Protein AF-0000000065772477 (afdb_homodimer)

Solvent-accessible surface area (backbone atoms only — not comparable to full-atom values): 16690 Å² total; per-residue (Å²): 131,73,73,38,76,75,40,44,77,42,83,41,63,77,50,68,59,98,54,35,35,38,31,64,75,43,43,63,85,40,78,82,30,78,62,62,59,26,24,29,33,39,33,41,30,36,50,70,39,70,53,41,32,39,26,26,78,80,64,36,30,41,32,44,30,27,76,35,39,29,31,40,37,41,37,35,30,68,39,88,90,43,98,30,47,76,37,76,40,76,46,77,37,8,63,92,38,44,38,38,38,28,40,47,39,50,27,38,30,33,38,29,20,38,71,90,44,55,14,34,36,38,38,36,28,41,46,67,86,39,88,90,66,62,68,67,46,75,50,62,63,75,40,80,92,50,96,58,67,93,77,59,78,83,79,130,132,73,72,39,78,75,40,43,75,42,84,42,64,76,51,70,57,97,55,35,35,38,31,64,76,44,44,61,86,39,80,83,31,78,62,63,58,27,24,29,32,39,33,41,30,37,50,69,38,69,54,42,32,39,26,26,78,81,65,36,32,39,31,44,31,29,76,36,40,28,33,41,36,41,40,36,30,68,39,88,89,43,100,30,48,76,36,74,38,76,45,75,36,7,62,94,38,45,37,39,38,28,41,47,38,50,28,36,31,32,37,29,19,39,72,90,43,56,16,33,36,38,38,38,28,41,46,67,86,39,86,90,65,62,68,66,45,75,50,64,63,75,39,81,91,51,95,56,67,94,77,56,78,85,80,129

Radius of gyration: 20.43 Å; Cα contacts (8 Å, |Δi|>4): 793; chains: 2; bounding box: 38×64×54 Å

InterPro domains:
  IPR000888 dTDP-4-dehydrorhamnose 3,5-epimerase-like [PF00908] (3-152)
  IPR000888 dTDP-4-dehydrorhamnose 3,5-epimerase-like [PTHR21047] (3-152)
  IPR011051 RmlC-like cupin domain superfamily [SSF51182] (4-151)
  IPR014710 RmlC-like jelly roll fold [G3DSA:2.60.120.10] (1-156)

Sequence (312 aa):
MPNIHDVEVRDLQVNADQRGHLVEVFRSDWDEYEIDPEMSYYSMTYPGVVRAWHRHLEGQIDHFVCPKGRITVGIYDDREDSPTQGELDTFVIGEHNQQVIRIPGDCWHGFKAIGDEPSLLINYPTNLYDYEDPDEERIPYDDDRIPYDWNAEIHGMPNIHDVEVRDLQVNADQRGHLVEVFRSDWDEYEIDPEMSYYSMTYPGVVRAWHRHLEGQIDHFVCPKGRITVGIYDDREDSPTQGELDTFVIGEHNQQVIRIPGDCWHGFKAIGDEPSLLINYPTNLYDYEDPDEERIPYDDDRIPYDWNAEIHG

Organism: Haloferax volcanii (strain ATCC 29605 / DSM 3757 / JCM 8879 / NBRC 14742 / NCIMB 2012 / VKM B-1768 / DS2) (NCBI:txid309800)

Secondary structure (DSSP, 8-state):
---STT-EEEEPPEEEETTEEEEEEEETTSGGGSS--SEEEEEEE-TT-EEEEEE-SS---EEEEEEESEEEEEEE---TT-TTTT-EEEEEEETTB-EEEEE-TTSEEEEEEESSS-EEEEE--SS---SSS---EE--TT-TTS---TT-----/---STT-EEEEPPEEEETTEEEEEEEETTSGGGSS--SEEEEEEE-TT-EEEEEE-SS---EEEEEEESEEEEEEE---TT-TTTT-EEEEEEETTB-EEEEE-TTSEEEEEEESSS-EEEEE--SS---SSS---EE--TT-TTS---TT-----

Structure (mmCIF, N/CA/C/O backbone):
data_AF-0000000065772477-model_v1
#
loop_
_entity.id
_entity.type
_entity.pdbx_description
1 polymer 'Probable low-salt glycan biosynthesis epimerase Agl13'
#
loop_
_atom_site.group_PDB
_atom_site.id
_atom_site.type_symbol
_atom_site.label_atom_id
_atom_site.label_alt_id
_atom_site.label_comp_id
_atom_site.label_asym_id
_atom_site.label_entity_id
_atom_site.label_seq_id
_atom_site.pdbx_PDB_ins_code
_atom_site.Cartn_x
_atom_site.Cartn_y
_atom_site.Cartn_z
_atom_site.occupancy
_atom_site.B_iso_or_equiv
_atom_site.auth_seq_id
_atom_site.auth_comp_id
_atom_site.auth_asym_id
_atom_site.auth_atom_id
_atom_site.pdbx_PDB_model_num
ATOM 1 N N . MET A 1 1 ? -17.547 15.039 7.801 1 80.81 1 MET A N 1
ATOM 2 C CA . MET A 1 1 ? -17.094 15.602 6.531 1 80.81 1 MET A CA 1
ATOM 3 C C . MET A 1 1 ? -15.945 16.578 6.75 1 80.81 1 MET A C 1
ATOM 5 O O . MET A 1 1 ? -15.867 17.234 7.789 1 80.81 1 MET A O 1
ATOM 9 N N . PRO A 1 2 ? -14.828 16.484 5.891 1 94.25 2 PRO A N 1
ATOM 10 C CA . PRO A 1 2 ? -13.711 17.422 6.059 1 94.25 2 PRO A CA 1
ATOM 11 C C . PRO A 1 2 ? -14.148 18.891 5.934 1 94.25 2 PRO A C 1
ATOM 13 O O . PRO A 1 2 ? -15.07 19.203 5.184 1 94.25 2 PRO A O 1
ATOM 16 N N . ASN A 1 3 ? -13.562 19.766 6.672 1 96.44 3 ASN A N 1
ATOM 17 C CA . ASN A 1 3 ? -13.812 21.203 6.613 1 96.44 3 ASN A CA 1
ATOM 18 C C . ASN A 1 3 ? -12.914 21.891 5.594 1 96.44 3 ASN A C 1
ATOM 20 O O . ASN A 1 3 ? -13.281 22.922 5.031 1 96.44 3 ASN A O 1
ATOM 24 N N . ILE A 1 4 ? -11.812 21.375 5.449 1 98.31 4 ILE A N 1
ATOM 25 C CA . ILE A 1 4 ? -10.805 22.016 4.621 1 98.31 4 ILE A CA 1
ATOM 26 C C . ILE A 1 4 ? -11.094 21.734 3.146 1 98.31 4 ILE A C 1
ATOM 28 O O . ILE A 1 4 ? -11.281 20.594 2.752 1 98.31 4 ILE A O 1
ATOM 32 N N . HIS A 1 5 ? -11.078 22.812 2.391 1 97.38 5 HIS A N 1
ATOM 33 C CA . HIS A 1 5 ? -11.305 22.719 0.953 1 97.38 5 HIS A CA 1
ATOM 34 C C . HIS A 1 5 ? -10.32 21.75 0.304 1 97.38 5 HIS A C 1
ATOM 36 O O . HIS A 1 5 ? -9.125 21.797 0.591 1 97.38 5 HIS A O 1
ATOM 42 N N . ASP A 1 6 ? -10.812 20.75 -0.545 1 96.31 6 ASP A N 1
ATOM 43 C CA . ASP A 1 6 ? -10.039 19.828 -1.369 1 96.31 6 ASP A CA 1
ATOM 44 C C . ASP A 1 6 ? -9.555 18.641 -0.547 1 96.31 6 ASP A C 1
ATOM 46 O O . ASP A 1 6 ? -8.922 17.719 -1.082 1 96.31 6 ASP A O 1
ATOM 50 N N . VAL A 1 7 ? -9.797 18.641 0.784 1 98.31 7 VAL A N 1
ATOM 51 C CA . VAL A 1 7 ? -9.609 17.422 1.552 1 98.31 7 VAL A CA 1
ATOM 52 C C . VAL A 1 7 ? -10.789 16.484 1.322 1 98.31 7 VAL A C 1
ATOM 54 O O . VAL A 1 7 ? -11.945 16.906 1.375 1 98.31 7 VAL A O 1
ATOM 57 N N . GLU A 1 8 ? -10.531 15.305 0.997 1 97.94 8 GLU A N 1
ATOM 58 C CA . GLU A 1 8 ? -11.578 14.305 0.796 1 97.94 8 GLU A CA 1
ATOM 59 C C . GLU A 1 8 ? -11.281 13.031 1.58 1 97.94 8 GLU A C 1
ATOM 61 O O . GLU A 1 8 ? -10.117 12.688 1.793 1 97.94 8 GLU A O 1
ATOM 66 N N . VAL A 1 9 ? -12.336 12.383 2.023 1 98 9 VAL A N 1
ATOM 67 C CA . VAL A 1 9 ? -12.219 11.117 2.738 1 98 9 VAL A CA 1
ATOM 68 C C . VAL A 1 9 ? -13.164 10.086 2.119 1 98 9 VAL A C 1
ATOM 70 O O . VAL A 1 9 ? -14.312 10.406 1.791 1 98 9 VAL A O 1
ATOM 73 N N . ARG A 1 10 ? -12.656 8.938 1.94 1 97.75 10 ARG A N 1
ATOM 74 C CA . ARG A 1 10 ? -13.453 7.828 1.431 1 97.75 10 ARG A CA 1
ATOM 75 C C . ARG A 1 10 ? -13.383 6.625 2.365 1 97.75 10 ARG A C 1
ATOM 77 O O . ARG A 1 10 ? -12.289 6.199 2.756 1 97.75 10 ARG A O 1
ATOM 84 N N . ASP A 1 11 ? -14.578 6.121 2.713 1 98.06 11 ASP A N 1
ATOM 85 C CA . ASP A 1 11 ? -14.617 4.859 3.441 1 98.06 11 ASP A CA 1
ATOM 86 C C . ASP A 1 11 ? -14.211 3.693 2.539 1 98.06 11 ASP A C 1
ATOM 88 O O . ASP A 1 11 ? -14.688 3.58 1.41 1 98.06 11 ASP A O 1
ATOM 92 N N . LEU A 1 12 ? -13.344 2.936 3.064 1 98.38 12 LEU A N 1
ATOM 93 C CA . LEU A 1 12 ? -12.883 1.787 2.295 1 98.38 12 LEU A CA 1
ATOM 94 C C . LEU A 1 12 ? -13.602 0.515 2.729 1 98.38 12 LEU A C 1
ATOM 96 O O . LEU A 1 12 ? -13.781 0.276 3.926 1 98.38 12 LEU A O 1
ATOM 100 N N . GLN A 1 13 ? -13.984 -0.285 1.793 1 97.38 13 GLN A N 1
ATOM 101 C CA . GLN A 1 13 ? -14.664 -1.54 2.088 1 97.38 13 GLN A CA 1
ATOM 102 C C . GLN A 1 13 ? -13.672 -2.627 2.486 1 97.38 13 GLN A C 1
ATOM 104 O O . GLN A 1 13 ? -12.688 -2.861 1.785 1 97.38 13 GLN A O 1
ATOM 109 N N . VAL A 1 14 ? -13.898 -3.25 3.637 1 97.75 14 VAL A N 1
ATOM 110 C CA . VAL A 1 14 ? -13.109 -4.391 4.09 1 97.75 14 VAL A CA 1
ATOM 111 C C . VAL A 1 14 ? -13.805 -5.691 3.689 1 97.75 14 VAL A C 1
ATOM 113 O O . VAL A 1 14 ? -14.859 -6.031 4.23 1 97.75 14 VAL A O 1
ATOM 116 N N . ASN A 1 15 ? -13.25 -6.418 2.723 1 97.25 15 ASN A N 1
ATOM 117 C CA . ASN A 1 15 ? -13.773 -7.711 2.305 1 97.25 15 ASN A CA 1
ATOM 118 C C . ASN A 1 15 ? -13.109 -8.859 3.059 1 97.25 15 ASN A C 1
ATOM 120 O O . ASN A 1 15 ? -12 -9.266 2.719 1 97.25 15 ASN A O 1
ATOM 124 N N . ALA A 1 16 ? -13.82 -9.445 4.023 1 96.38 16 ALA A N 1
ATOM 125 C CA . ALA A 1 16 ? -13.211 -10.453 4.895 1 96.38 16 ALA A CA 1
ATOM 126 C C . ALA A 1 16 ? -13.797 -11.836 4.625 1 96.38 16 ALA A C 1
ATOM 128 O O . ALA A 1 16 ? -14.961 -11.961 4.246 1 96.38 16 ALA A O 1
ATOM 129 N N . ASP A 1 17 ? -12.93 -12.883 4.762 1 96.06 17 ASP A N 1
ATOM 130 C CA . ASP A 1 17 ? -13.344 -14.289 4.781 1 96.06 17 ASP A CA 1
ATOM 131 C C . ASP A 1 17 ? -12.414 -15.125 5.656 1 96.06 17 ASP A C 1
ATOM 133 O O . ASP A 1 17 ? -11.695 -14.586 6.5 1 96.06 17 ASP A O 1
ATOM 137 N N . GLN A 1 18 ? -12.5 -16.406 5.562 1 96.25 18 GLN A N 1
ATOM 138 C CA . GLN A 1 18 ? -11.758 -17.297 6.457 1 96.25 18 GLN A CA 1
ATOM 139 C C . GLN A 1 18 ? -10.258 -17.188 6.219 1 96.25 18 GLN A C 1
ATOM 141 O O . GLN A 1 18 ? -9.453 -17.656 7.027 1 96.25 18 GLN A O 1
ATOM 146 N N . ARG A 1 19 ? -9.82 -16.625 5.188 1 96.38 19 ARG A N 1
ATOM 147 C CA . ARG A 1 19 ? -8.406 -16.531 4.82 1 96.38 19 ARG A CA 1
ATOM 148 C C . ARG A 1 19 ? -7.789 -15.25 5.383 1 96.38 19 ARG A C 1
ATOM 150 O O . ARG A 1 19 ? -6.566 -15.133 5.453 1 96.38 19 ARG A O 1
ATOM 157 N N . GLY A 1 20 ? -8.594 -14.242 5.699 1 97.38 20 GLY A N 1
ATOM 158 C CA . GLY A 1 20 ? -8.188 -12.898 6.062 1 97.38 20 GLY A CA 1
ATOM 159 C C . GLY A 1 20 ? -9.109 -11.828 5.504 1 97.38 20 GLY A C 1
ATOM 160 O O . GLY A 1 20 ? -10.328 -11.938 5.605 1 97.38 20 GLY A O 1
ATOM 161 N N . HIS A 1 21 ? -8.516 -10.711 5.023 1 98.31 21 HIS A N 1
ATOM 162 C CA . HIS A 1 21 ? -9.344 -9.68 4.406 1 98.31 21 HIS A CA 1
ATOM 163 C C . HIS A 1 21 ? -8.578 -8.945 3.314 1 98.31 21 HIS A C 1
ATOM 165 O O . HIS A 1 21 ? -7.348 -9.016 3.256 1 98.31 21 HIS A O 1
ATOM 171 N N . LEU A 1 22 ? -9.281 -8.367 2.445 1 98.12 22 LEU A N 1
ATOM 172 C CA . LEU A 1 22 ? -8.758 -7.57 1.34 1 98.12 22 LEU A CA 1
ATOM 173 C C . LEU A 1 22 ? -9.43 -6.203 1.291 1 98.12 22 LEU A C 1
ATOM 175 O O . LEU A 1 22 ? -10.648 -6.098 1.452 1 98.12 22 LEU A O 1
ATOM 179 N N . VAL A 1 23 ? -8.688 -5.148 1.088 1 98.56 23 VAL A N 1
ATOM 180 C CA . VAL A 1 23 ? -9.188 -3.781 1.021 1 98.56 23 VAL A CA 1
ATOM 181 C C . VAL A 1 23 ? -8.602 -3.072 -0.196 1 98.56 23 VAL A C 1
ATOM 183 O O . VAL A 1 23 ? -7.379 -2.979 -0.335 1 98.56 23 VAL A O 1
ATOM 186 N N . GLU A 1 24 ? -9.461 -2.605 -1.076 1 98.44 24 GLU A N 1
ATOM 187 C CA . GLU A 1 24 ? -8.992 -1.73 -2.148 1 98.44 24 GLU A CA 1
ATOM 188 C C . GLU A 1 24 ? -8.672 -0.334 -1.623 1 98.44 24 GLU A C 1
ATOM 190 O O . GLU A 1 24 ? -9.445 0.236 -0.85 1 98.44 24 GLU A O 1
ATOM 195 N N . VAL A 1 25 ? -7.508 0.199 -2.109 1 98.25 25 VAL A N 1
ATOM 196 C CA . VAL A 1 25 ? -7.09 1.445 -1.476 1 98.25 25 VAL A CA 1
ATOM 197 C C . VAL A 1 25 ? -6.848 2.512 -2.543 1 98.25 25 VAL A C 1
ATOM 199 O O . VAL A 1 25 ? -6.812 3.707 -2.238 1 98.25 25 VAL A O 1
ATOM 202 N N . PHE A 1 26 ? -6.648 2.121 -3.684 1 97.94 26 PHE A N 1
ATOM 203 C CA . PHE A 1 26 ? -6.508 3 -4.84 1 97.94 26 PHE A CA 1
ATOM 204 C C . PHE A 1 26 ? -7.211 2.412 -6.055 1 97.94 26 PHE A C 1
ATOM 206 O O . PHE A 1 26 ? -7.035 1.234 -6.375 1 97.94 26 PHE A O 1
ATOM 213 N N . ARG A 1 27 ? -8.008 3.199 -6.691 1 97.69 27 ARG A N 1
ATOM 214 C CA . ARG A 1 27 ? -8.531 2.961 -8.031 1 97.69 27 ARG A CA 1
ATOM 215 C C . ARG A 1 27 ? -8.453 4.223 -8.883 1 97.69 27 ARG A C 1
ATOM 217 O O . ARG A 1 27 ? -8.773 5.316 -8.414 1 97.69 27 ARG A O 1
ATOM 224 N N . SER A 1 28 ? -8.055 4.066 -10.125 1 96.75 28 SER A N 1
ATOM 225 C CA . SER A 1 28 ? -7.906 5.219 -11.008 1 96.75 28 SER A CA 1
ATOM 226 C C . SER A 1 28 ? -9.258 5.859 -11.32 1 96.75 28 SER A C 1
ATOM 228 O O . SER A 1 28 ? -9.312 6.992 -11.797 1 96.75 28 SER A O 1
ATOM 230 N N . ASP A 1 29 ? -10.32 5.148 -11.062 1 96.38 29 ASP A N 1
ATOM 231 C CA . ASP A 1 29 ? -11.641 5.691 -11.367 1 96.38 29 ASP A CA 1
ATOM 232 C C . ASP A 1 29 ? -12.281 6.309 -10.125 1 96.38 29 ASP A C 1
ATOM 234 O O . ASP A 1 29 ? -13.445 6.703 -10.156 1 96.38 29 ASP A O 1
ATOM 238 N N . TRP A 1 30 ? -11.609 6.336 -8.969 1 96.81 30 TRP A N 1
ATOM 239 C CA . TRP A 1 30 ? -12.109 7.008 -7.773 1 96.81 30 TRP A CA 1
ATOM 240 C C . TRP A 1 30 ? -11.883 8.516 -7.863 1 96.81 30 TRP A C 1
ATOM 242 O O . TRP A 1 30 ? -10.812 8.969 -8.266 1 96.81 30 TRP A O 1
ATOM 252 N N . ASP A 1 31 ? -12.781 9.336 -7.426 1 94.94 31 ASP A N 1
ATOM 253 C CA . ASP A 1 31 ? -12.711 10.789 -7.469 1 94.94 31 ASP A CA 1
ATOM 254 C C . ASP A 1 31 ? -11.57 11.312 -6.598 1 94.94 31 ASP A C 1
ATOM 256 O O . ASP A 1 31 ? -10.961 12.344 -6.906 1 94.94 31 ASP A O 1
ATOM 260 N N . GLU A 1 32 ? -11.25 10.594 -5.562 1 92.38 32 GLU A N 1
ATOM 261 C CA . GLU A 1 32 ? -10.203 11 -4.637 1 92.38 32 GLU A CA 1
ATOM 262 C C . GLU A 1 32 ? -8.836 10.992 -5.316 1 92.38 32 GLU A C 1
ATOM 264 O O . GLU A 1 32 ? -7.883 11.586 -4.816 1 92.38 32 GLU A O 1
ATOM 269 N N . TYR A 1 33 ? -8.75 10.25 -6.453 1 93.5 33 TYR A N 1
ATOM 270 C CA . TYR A 1 33 ? -7.508 10.148 -7.211 1 93.5 33 TYR A CA 1
ATOM 271 C C . TYR A 1 33 ? -7.641 10.82 -8.57 1 93.5 33 TYR A C 1
ATOM 273 O O . TYR A 1 33 ? -7.281 10.242 -9.602 1 93.5 33 TYR A O 1
ATOM 281 N N . GLU A 1 34 ? -8.172 11.945 -8.664 1 88.81 34 GLU A N 1
ATOM 282 C CA . GLU A 1 34 ? -8.305 12.695 -9.906 1 88.81 34 GLU A CA 1
ATOM 283 C C . GLU A 1 34 ? -6.992 12.719 -10.68 1 88.81 34 GLU A C 1
ATOM 285 O O . GLU A 1 34 ? -6.992 12.633 -11.914 1 88.81 34 GLU A O 1
ATOM 290 N N . ILE A 1 35 ? -5.895 12.875 -9.945 1 91.12 35 ILE A N 1
ATOM 291 C CA . ILE A 1 35 ? -4.543 12.703 -10.461 1 91.12 35 ILE A CA 1
ATOM 292 C C . ILE A 1 35 ? -3.959 11.383 -9.961 1 91.12 35 ILE A C 1
ATOM 294 O O . ILE A 1 35 ? -3.955 11.117 -8.758 1 91.12 35 ILE A O 1
ATOM 298 N N . ASP A 1 36 ? -3.512 10.625 -10.898 1 94.62 36 ASP A N 1
ATOM 299 C CA . ASP A 1 36 ? -2.959 9.328 -10.531 1 94.62 36 ASP A CA 1
ATOM 300 C C . ASP A 1 36 ? -1.678 9.484 -9.719 1 94.62 36 ASP A C 1
ATOM 302 O O . ASP A 1 36 ? -0.875 10.383 -9.984 1 94.62 36 ASP A O 1
ATOM 306 N N . PRO A 1 37 ? -1.469 8.562 -8.766 1 97.31 37 PRO A N 1
ATOM 307 C CA . PRO A 1 37 ? -0.203 8.602 -8.031 1 97.31 37 PRO A CA 1
ATOM 308 C C . PRO A 1 37 ? 1.007 8.336 -8.93 1 97.31 37 PRO A C 1
ATOM 310 O O . PRO A 1 37 ? 0.917 7.562 -9.883 1 97.31 37 PRO A O 1
ATOM 313 N N . GLU A 1 38 ? 2.072 9.008 -8.578 1 97.25 38 GLU A N 1
ATOM 314 C CA . GLU A 1 38 ? 3.33 8.781 -9.281 1 97.25 38 GLU A CA 1
ATOM 315 C C . GLU A 1 38 ? 4.266 7.887 -8.469 1 97.25 38 GLU A C 1
ATOM 317 O O . GLU A 1 38 ? 5.281 7.414 -8.984 1 97.25 38 GLU A O 1
ATOM 322 N N . MET A 1 39 ? 3.955 7.727 -7.27 1 97.81 39 MET A N 1
ATOM 323 C CA . MET A 1 39 ? 4.742 6.84 -6.422 1 97.81 39 MET A CA 1
ATOM 324 C C . MET A 1 39 ? 3.928 6.371 -5.219 1 97.81 39 MET A C 1
ATOM 326 O O . MET A 1 39 ? 2.803 6.832 -5.012 1 97.81 39 MET A O 1
ATOM 330 N N . SER A 1 40 ? 4.344 5.414 -4.52 1 98.56 40 SER A N 1
ATOM 331 C CA . SER A 1 40 ? 3.77 4.922 -3.273 1 98.56 40 SER A CA 1
ATOM 332 C C . SER A 1 40 ? 4.855 4.441 -2.316 1 98.56 40 SER A C 1
ATOM 334 O O . SER A 1 40 ? 5.883 3.914 -2.75 1 98.56 40 SER A O 1
ATOM 336 N N . TYR A 1 41 ? 4.668 4.691 -1.06 1 98.69 41 TYR A N 1
ATOM 337 C CA . TYR A 1 41 ? 5.504 4.125 -0.008 1 98.69 41 TYR A CA 1
ATOM 338 C C . TYR A 1 41 ? 4.664 3.705 1.191 1 98.69 41 TYR A C 1
ATOM 340 O O . TYR A 1 41 ? 3.508 4.113 1.321 1 98.69 41 TYR A O 1
ATOM 348 N N . TYR A 1 42 ? 5.176 2.842 1.971 1 98.75 42 TYR A N 1
ATOM 349 C CA . TYR A 1 42 ? 4.598 2.6 3.287 1 98.75 42 TYR A CA 1
ATOM 350 C C . TYR A 1 42 ? 5.586 2.955 4.391 1 98.75 42 TYR A C 1
ATOM 352 O O . TYR A 1 42 ? 6.801 2.908 4.184 1 98.75 42 TYR A O 1
ATOM 360 N N . SER A 1 43 ? 5.055 3.332 5.484 1 98.44 43 SER A N 1
ATOM 361 C CA . SER A 1 43 ? 5.863 3.568 6.676 1 98.44 43 SER A CA 1
ATOM 362 C C . SER A 1 43 ? 5.309 2.814 7.879 1 98.44 43 SER A C 1
ATOM 364 O O . SER A 1 43 ? 4.098 2.643 8.008 1 98.44 43 SER A O 1
ATOM 366 N N . MET A 1 44 ? 6.156 2.277 8.617 1 98.19 44 MET A N 1
ATOM 367 C CA . MET A 1 44 ? 5.84 1.746 9.945 1 98.19 44 MET A CA 1
ATOM 368 C C . MET A 1 44 ? 6.316 2.693 11.039 1 98.19 44 MET A C 1
ATOM 370 O O . MET A 1 44 ? 7.496 3.051 11.086 1 98.19 44 MET A O 1
ATOM 374 N N . THR A 1 45 ? 5.441 3.174 11.852 1 98.62 45 THR A N 1
ATOM 375 C CA . THR A 1 45 ? 5.742 4.16 12.883 1 98.62 45 THR A CA 1
ATOM 376 C C . THR A 1 45 ? 5.449 3.602 14.273 1 98.62 45 THR A C 1
ATOM 378 O O . THR A 1 45 ? 4.387 3.023 14.508 1 98.62 45 THR A O 1
ATOM 381 N N . TYR A 1 46 ? 6.383 3.744 15.203 1 98.38 46 TYR A N 1
ATOM 382 C CA . TYR A 1 46 ? 6.23 3.223 16.547 1 98.38 46 TYR A CA 1
ATOM 383 C C . TYR A 1 46 ? 5.141 3.973 17.312 1 98.38 46 TYR A C 1
ATOM 385 O O . TYR A 1 46 ? 4.848 5.129 17 1 98.38 46 TYR A O 1
ATOM 393 N N . PRO A 1 47 ? 4.586 3.27 18.344 1 97.75 47 PRO A N 1
ATOM 394 C CA . PRO A 1 47 ? 3.51 3.898 19.125 1 97.75 47 PRO A CA 1
ATOM 395 C C . PRO A 1 47 ? 3.936 5.219 19.766 1 97.75 47 PRO A C 1
ATOM 397 O O . PRO A 1 47 ? 5.031 5.316 20.312 1 97.75 47 PRO A O 1
ATOM 400 N N . GLY A 1 48 ? 3.051 6.215 19.609 1 96.94 48 GLY A N 1
ATOM 401 C CA . GLY A 1 48 ? 3.27 7.492 20.281 1 96.94 48 GLY A CA 1
ATOM 402 C C . GLY A 1 48 ? 4.082 8.461 19.438 1 96.94 48 GLY A C 1
ATOM 403 O O . GLY A 1 48 ? 4.141 9.656 19.75 1 96.94 48 GLY A O 1
ATOM 404 N N . VAL A 1 49 ? 4.672 8.031 18.391 1 97.44 49 VAL A N 1
ATOM 405 C CA . VAL A 1 49 ? 5.523 8.867 17.547 1 97.44 49 VAL A CA 1
ATOM 406 C C . VAL A 1 49 ? 4.66 9.789 16.688 1 97.44 49 VAL A C 1
ATOM 408 O O . VAL A 1 49 ? 3.646 9.359 16.141 1 97.44 49 VAL A O 1
ATOM 411 N N . VAL A 1 50 ? 5.074 11.07 16.578 1 97.5 50 VAL A N 1
ATOM 412 C CA . VAL A 1 50 ? 4.434 12.07 15.742 1 97.5 50 VAL A CA 1
ATOM 413 C C . VAL A 1 50 ? 5.309 12.352 14.523 1 97.5 50 VAL A C 1
ATOM 415 O O . VAL A 1 50 ? 6.504 12.617 14.656 1 97.5 50 VAL A O 1
ATOM 418 N N . ARG A 1 51 ? 4.773 12.211 13.398 1 97.31 51 ARG A N 1
ATOM 419 C CA . ARG A 1 51 ? 5.398 12.648 12.156 1 97.31 51 ARG A CA 1
ATOM 420 C C . ARG A 1 51 ? 4.691 13.883 11.586 1 97.31 51 ARG A C 1
ATOM 422 O O . ARG A 1 51 ? 3.758 13.758 10.797 1 97.31 51 ARG A O 1
ATOM 429 N N . ALA A 1 52 ? 5.07 14.984 11.93 1 96.56 52 ALA A N 1
ATOM 430 C CA . ALA A 1 52 ? 4.461 16.266 11.602 1 96.56 52 ALA A CA 1
ATOM 431 C C . ALA A 1 52 ? 5.453 17.406 11.797 1 96.56 52 ALA A C 1
ATOM 433 O O . ALA A 1 52 ? 6.449 17.266 12.516 1 96.56 52 ALA A O 1
ATOM 434 N N . TRP A 1 53 ? 5.312 18.578 11.203 1 97.25 53 TRP A N 1
ATOM 435 C CA . TRP A 1 53 ? 4.402 18.953 10.133 1 97.25 53 TRP A CA 1
ATOM 436 C C . TRP A 1 53 ? 5.129 19 8.789 1 97.25 53 TRP A C 1
ATOM 438 O O . TRP A 1 53 ? 6.285 19.422 8.719 1 97.25 53 TRP A O 1
ATOM 448 N N . HIS A 1 54 ? 4.438 18.516 7.789 1 96.19 54 HIS A N 1
ATOM 449 C CA . HIS A 1 54 ? 4.98 18.516 6.438 1 96.19 54 HIS A CA 1
ATOM 450 C C . HIS A 1 54 ? 4.055 19.25 5.469 1 96.19 54 HIS A C 1
ATOM 452 O O . HIS A 1 54 ? 2.83 19.156 5.59 1 96.19 54 HIS A O 1
ATOM 458 N N . ARG A 1 55 ? 4.605 20.016 4.547 1 96.19 55 ARG A N 1
ATOM 459 C CA . ARG A 1 55 ? 3.83 20.641 3.486 1 96.19 55 ARG A CA 1
ATOM 460 C C . ARG A 1 55 ? 4.551 20.547 2.145 1 96.19 55 ARG A C 1
ATOM 462 O O . ARG A 1 55 ? 5.77 20.719 2.074 1 96.19 55 ARG A O 1
ATOM 469 N N . HIS A 1 56 ? 3.803 20.219 1.156 1 96.25 56 HIS A N 1
ATOM 470 C CA . HIS A 1 56 ? 4.324 20.188 -0.205 1 96.25 56 HIS A CA 1
ATOM 471 C C . HIS A 1 56 ? 3.924 21.438 -0.983 1 96.25 56 HIS A C 1
ATOM 473 O O . HIS A 1 56 ? 2.738 21.766 -1.058 1 96.25 56 HIS A O 1
ATOM 479 N N . LEU A 1 57 ? 4.867 22.094 -1.688 1 94.38 57 LEU A N 1
ATOM 480 C CA . LEU A 1 57 ? 4.625 23.391 -2.299 1 94.38 57 LEU A CA 1
ATOM 481 C C . LEU A 1 57 ? 4.5 23.266 -3.814 1 94.38 57 LEU A C 1
ATOM 483 O O . LEU A 1 57 ? 4.168 24.234 -4.496 1 94.38 57 LEU A O 1
ATOM 487 N N . GLU A 1 58 ? 4.777 22.141 -4.305 1 94.62 58 GLU A N 1
ATOM 488 C CA . GLU A 1 58 ? 4.777 21.969 -5.754 1 94.62 58 GLU A CA 1
ATOM 489 C C . GLU A 1 58 ? 3.555 21.188 -6.215 1 94.62 58 GLU A C 1
ATOM 491 O O . GLU A 1 58 ? 3.639 20.391 -7.152 1 94.62 58 GLU A O 1
ATOM 496 N N . GLY A 1 59 ? 2.469 21.266 -5.461 1 93.12 59 GLY A N 1
ATOM 497 C CA . GLY A 1 59 ? 1.189 20.734 -5.902 1 93.12 59 GLY A CA 1
ATOM 498 C C . GLY A 1 59 ? 1.006 19.266 -5.566 1 93.12 59 GLY A C 1
ATOM 499 O O . GLY A 1 59 ? -0.005 18.656 -5.93 1 93.12 59 GLY A O 1
ATOM 500 N N . GLN A 1 60 ? 1.937 18.609 -4.867 1 96.69 60 GLN A N 1
ATOM 501 C CA . GLN A 1 60 ? 1.8 17.188 -4.535 1 96.69 60 GLN A CA 1
ATOM 502 C C . GLN A 1 60 ? 0.576 16.953 -3.66 1 96.69 60 GLN A C 1
ATOM 504 O O . GLN A 1 60 ? 0.383 17.625 -2.65 1 96.69 60 GLN A O 1
ATOM 509 N N . ILE A 1 61 ? -0.256 16.078 -4.109 1 97.62 61 ILE A N 1
ATOM 510 C CA . ILE A 1 61 ? -1.374 15.57 -3.32 1 97.62 61 ILE A CA 1
ATOM 511 C C . ILE A 1 61 ? -1.002 14.227 -2.701 1 97.62 61 ILE A C 1
ATOM 513 O O . ILE A 1 61 ? -0.404 13.375 -3.363 1 97.62 61 ILE A O 1
ATOM 517 N N . ASP A 1 62 ? -1.277 14.07 -1.436 1 98.06 62 ASP A N 1
ATOM 518 C CA . ASP A 1 62 ? -1.036 12.812 -0.742 1 98.06 62 ASP A CA 1
ATOM 519 C C . ASP A 1 62 ? -2.348 12.078 -0.461 1 98.06 62 ASP A C 1
ATOM 521 O O . ASP A 1 62 ? -3.404 12.703 -0.359 1 98.06 62 ASP A O 1
ATOM 525 N N . HIS A 1 63 ? -2.312 10.805 -0.401 1 98.75 63 HIS A N 1
ATOM 526 C CA . HIS A 1 63 ? -3.418 9.938 -0.008 1 98.75 63 HIS A CA 1
ATOM 527 C C . HIS A 1 63 ? -2.99 8.953 1.076 1 98.75 63 HIS A C 1
ATOM 529 O O . HIS A 1 63 ? -2.209 8.031 0.814 1 98.75 63 HIS A O 1
ATOM 535 N N . PHE A 1 64 ? -3.475 9.109 2.281 1 98.81 64 PHE A N 1
ATOM 536 C CA . PHE A 1 64 ? -3.072 8.297 3.426 1 98.81 64 PHE A CA 1
ATOM 537 C C . PHE A 1 64 ? -4.051 7.145 3.643 1 98.81 64 PHE A C 1
ATOM 539 O O . PHE A 1 64 ? -5.266 7.344 3.617 1 98.81 64 PHE A O 1
ATOM 546 N N . VAL A 1 65 ? -3.576 5.996 3.783 1 98.75 65 VAL A N 1
ATOM 547 C CA . VAL A 1 65 ? -4.297 4.805 4.219 1 98.75 65 VAL A CA 1
ATOM 548 C C . VAL A 1 65 ? -3.545 4.137 5.367 1 98.75 65 VAL A C 1
ATOM 550 O O . VAL A 1 65 ? -2.314 4.062 5.348 1 98.75 65 VAL A O 1
ATOM 553 N N . CYS A 1 66 ? -4.227 3.619 6.324 1 98.75 66 CYS A N 1
ATOM 554 C CA . CYS A 1 66 ? -3.59 2.947 7.453 1 98.75 66 CYS A CA 1
ATOM 555 C C . CYS A 1 66 ? -4.121 1.527 7.613 1 98.75 66 CYS A C 1
ATOM 557 O O . CYS A 1 66 ? -5.07 1.296 8.367 1 98.75 66 CYS A O 1
ATOM 559 N N . PRO A 1 67 ? -3.469 0.557 6.992 1 98.38 67 PRO A N 1
ATOM 560 C CA . PRO A 1 67 ? -3.951 -0.826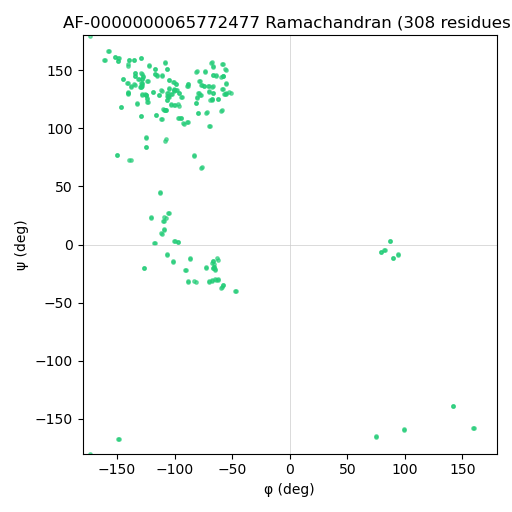 7.008 1 98.38 67 PRO A CA 1
ATOM 561 C C . PRO A 1 67 ? -3.822 -1.48 8.383 1 98.38 67 PRO A C 1
ATOM 563 O O . PRO A 1 67 ? -4.566 -2.412 8.695 1 98.38 67 PRO A O 1
ATOM 566 N N . LYS A 1 68 ? -2.834 -1.122 9.156 1 97.69 68 LYS A N 1
ATOM 567 C CA . LYS A 1 68 ? -2.549 -1.714 10.461 1 97.69 68 LYS A CA 1
ATOM 568 C C . LYS A 1 68 ? -2.26 -0.636 11.508 1 97.69 68 LYS A C 1
ATOM 570 O O . LYS A 1 68 ? -1.585 0.353 11.211 1 97.69 68 LYS A O 1
ATOM 575 N N . GLY A 1 69 ? -2.686 -0.908 12.727 1 97.5 69 GLY A N 1
ATOM 576 C CA . GLY A 1 69 ? -2.562 0.114 13.758 1 97.5 69 GLY A CA 1
ATOM 577 C C . GLY A 1 69 ? -3.582 1.229 13.617 1 97.5 69 GLY A C 1
ATOM 578 O O . GLY A 1 69 ? -4.66 1.024 13.055 1 97.5 69 GLY A O 1
ATOM 579 N N . ARG A 1 70 ? -3.316 2.295 14.336 1 97.38 70 ARG A N 1
ATOM 580 C CA . ARG A 1 70 ? -4.191 3.465 14.32 1 97.38 70 ARG A CA 1
ATOM 581 C C . ARG A 1 70 ? -3.379 4.754 14.344 1 97.38 70 ARG A C 1
ATOM 583 O O . ARG A 1 70 ? -2.379 4.855 15.055 1 97.38 70 ARG A O 1
ATOM 590 N N . ILE A 1 71 ? -3.873 5.695 13.531 1 98.12 71 ILE A N 1
ATOM 591 C CA . ILE A 1 71 ? -3.184 6.98 13.508 1 98.12 71 ILE A CA 1
ATOM 592 C C . ILE A 1 71 ? -4.203 8.117 13.586 1 98.12 71 ILE A C 1
ATOM 594 O O . ILE A 1 71 ? -5.34 7.969 13.133 1 98.12 71 ILE A O 1
ATOM 598 N N . THR A 1 72 ? -3.812 9.18 14.203 1 97.62 72 THR A N 1
ATOM 599 C CA . THR A 1 72 ? -4.5 10.461 14.047 1 97.62 72 THR A CA 1
ATOM 600 C C . THR A 1 72 ? -3.832 11.312 12.969 1 97.62 72 THR A C 1
ATOM 602 O O . THR A 1 72 ? -2.617 11.516 13 1 97.62 72 THR A O 1
ATOM 605 N N . VAL A 1 73 ? -4.617 11.766 12.016 1 98.38 73 VAL A N 1
ATOM 606 C CA . VAL A 1 73 ? -4.117 12.625 10.953 1 98.38 73 VAL A CA 1
ATOM 607 C C . VAL A 1 73 ? -4.578 14.062 11.18 1 98.38 73 VAL A C 1
ATOM 609 O O . VAL A 1 73 ? -5.758 14.305 11.438 1 98.38 73 VAL A O 1
ATOM 612 N N . GLY A 1 74 ? -3.646 14.961 11.156 1 98.19 74 GLY A N 1
ATOM 613 C CA . GLY A 1 74 ? -3.955 16.391 11.211 1 98.19 74 GLY A CA 1
ATOM 614 C C . GLY A 1 74 ? -3.648 17.109 9.914 1 98.19 74 GLY A C 1
ATOM 615 O O . GLY A 1 74 ? -2.605 16.891 9.305 1 98.19 74 GLY A O 1
ATOM 616 N N . ILE A 1 75 ? -4.574 17.891 9.492 1 98.56 75 ILE A N 1
ATOM 617 C CA . ILE A 1 75 ? -4.41 18.734 8.312 1 98.56 75 ILE A CA 1
ATOM 618 C C . ILE A 1 75 ? -4.777 20.172 8.648 1 98.56 75 ILE A C 1
ATOM 620 O O . ILE A 1 75 ? -5.848 20.422 9.203 1 98.56 75 ILE A O 1
ATOM 624 N N . TYR A 1 76 ? -3.885 21.094 8.32 1 98.5 76 TYR A N 1
ATOM 625 C CA . TYR A 1 76 ? -4.109 22.516 8.586 1 98.5 76 TYR A CA 1
ATOM 626 C C . TYR A 1 76 ? -3.992 23.328 7.301 1 98.5 76 TYR A C 1
ATOM 628 O O . TYR A 1 76 ? -2.965 23.281 6.617 1 98.5 76 TYR A O 1
ATOM 636 N N . ASP A 1 77 ? -5.031 24.094 6.992 1 98.38 77 ASP A N 1
ATOM 637 C CA . ASP A 1 77 ? -5.059 24.922 5.785 1 98.38 77 ASP A CA 1
ATOM 638 C C . ASP A 1 77 ? -4.461 26.297 6.047 1 98.38 77 ASP A C 1
ATOM 640 O O . ASP A 1 77 ? -5.129 27.172 6.605 1 98.38 77 ASP A O 1
ATOM 644 N N . ASP A 1 78 ? -3.297 26.469 5.566 1 95.69 78 ASP A N 1
ATOM 645 C CA . ASP A 1 78 ? -2.629 27.766 5.707 1 95.69 78 ASP A CA 1
ATOM 646 C C . ASP A 1 78 ? -2.537 28.484 4.367 1 95.69 78 ASP A C 1
ATOM 648 O O . ASP A 1 78 ? -1.725 29.391 4.199 1 95.69 78 ASP A O 1
ATOM 652 N N . ARG A 1 79 ? -3.217 28.031 3.406 1 95.56 79 ARG A N 1
ATOM 653 C CA . ARG A 1 79 ? -3.178 28.641 2.076 1 95.56 79 ARG A CA 1
ATOM 654 C C . ARG A 1 79 ? -3.803 30.031 2.088 1 95.56 79 ARG A C 1
ATOM 656 O O . ARG A 1 79 ? -4.934 30.203 2.545 1 95.56 79 ARG A O 1
ATOM 663 N N . GLU A 1 80 ? -3.131 31.016 1.67 1 92.75 80 GLU A N 1
ATOM 664 C CA . GLU A 1 80 ? -3.543 32.438 1.737 1 92.75 80 GLU A CA 1
ATOM 665 C C . GLU A 1 80 ? -4.852 32.656 0.989 1 92.75 80 GLU A C 1
ATOM 667 O O . GLU A 1 80 ? -5.73 33.375 1.466 1 92.75 80 GLU A O 1
ATOM 672 N N . ASP A 1 81 ? -5.191 32.031 -0.149 1 91.31 81 ASP A N 1
ATOM 673 C CA . ASP A 1 81 ? -6.383 32.312 -0.95 1 91.31 81 ASP A CA 1
ATOM 674 C C . ASP A 1 81 ? -7.379 31.156 -0.84 1 91.31 81 ASP A C 1
ATOM 676 O O . ASP A 1 81 ? -8.312 31.047 -1.644 1 91.31 81 ASP A O 1
ATOM 680 N N . SER A 1 82 ? -7.215 30.453 0.256 1 96.25 82 SER A N 1
ATOM 681 C CA . SER A 1 82 ? -8.133 29.344 0.45 1 96.25 82 SER A CA 1
ATOM 682 C C . SER A 1 82 ? -9.398 29.781 1.181 1 96.25 82 SER A C 1
ATOM 684 O O . SER A 1 82 ? -9.328 30.562 2.129 1 96.25 82 SER A O 1
ATOM 686 N N . PRO A 1 83 ? -10.664 29.359 0.774 1 97.75 83 PRO A N 1
ATOM 687 C CA . PRO A 1 83 ? -11.891 29.656 1.506 1 97.75 83 PRO A CA 1
ATOM 688 C C . PRO A 1 83 ? -11.906 29.062 2.91 1 97.75 83 PRO A C 1
ATOM 690 O O . PRO A 1 83 ? -12.773 29.391 3.723 1 97.75 83 PRO A O 1
ATOM 693 N N . THR A 1 84 ? -10.969 28.125 3.229 1 98.31 84 THR A N 1
ATOM 694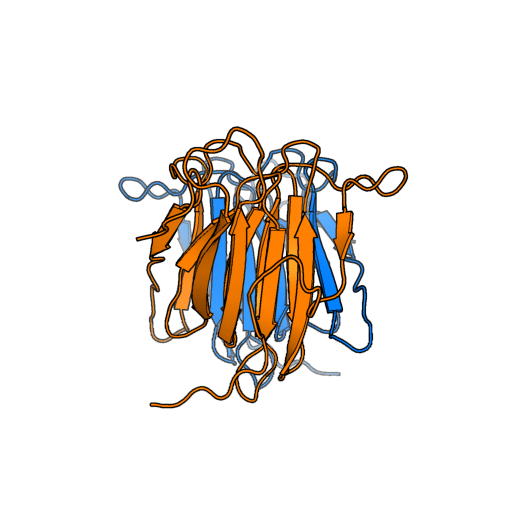 C CA . THR A 1 84 ? -10.945 27.469 4.531 1 98.31 84 THR A CA 1
ATOM 695 C C . THR A 1 84 ? -9.617 27.734 5.246 1 98.31 84 THR A C 1
ATOM 697 O O . THR A 1 84 ? -9.156 26.906 6.031 1 98.31 84 THR A O 1
ATOM 700 N N . GLN A 1 85 ? -8.984 28.844 4.836 1 97.75 85 GLN A N 1
ATOM 701 C CA . GLN A 1 85 ? -7.742 29.219 5.508 1 97.75 85 GLN A CA 1
ATOM 702 C C . GLN A 1 85 ? -7.922 29.25 7.023 1 97.75 85 GLN A C 1
ATOM 704 O O . GLN A 1 85 ? -8.898 29.812 7.52 1 97.75 85 GLN A O 1
ATOM 709 N N . GLY A 1 86 ? -7.004 28.594 7.691 1 97.25 86 GLY A N 1
ATOM 710 C CA . GLY A 1 86 ? -7.047 28.625 9.148 1 97.25 86 GLY A CA 1
ATOM 711 C C . GLY A 1 86 ? -7.789 27.438 9.742 1 97.25 86 GLY A C 1
ATOM 712 O O . GLY A 1 86 ? -7.754 27.234 10.953 1 97.25 86 GLY A O 1
ATOM 713 N N . GLU A 1 87 ? -8.43 26.656 8.898 1 98 87 GLU A N 1
ATOM 714 C CA . GLU A 1 87 ? -9.188 25.516 9.383 1 98 87 GLU A CA 1
ATOM 715 C C . GLU A 1 87 ? -8.266 24.328 9.648 1 98 87 GLU A C 1
ATOM 717 O O . GLU A 1 87 ? -7.23 24.172 9 1 98 87 GLU A O 1
ATOM 722 N N . LEU A 1 88 ? -8.656 23.516 10.656 1 97.94 88 LEU A N 1
ATOM 723 C CA . LEU A 1 88 ? -7.953 22.297 11.055 1 97.94 88 LEU A CA 1
ATOM 724 C C . LEU A 1 88 ? -8.883 21.094 11 1 97.94 88 LEU A C 1
ATOM 726 O O . LEU A 1 88 ? -9.984 21.125 11.547 1 97.94 88 LEU A O 1
ATOM 730 N N . ASP A 1 89 ? -8.508 20.109 10.227 1 98.31 89 ASP A N 1
ATOM 731 C CA . ASP A 1 89 ? -9.188 18.828 10.227 1 98.31 89 ASP A CA 1
ATOM 732 C C . ASP A 1 89 ? -8.375 17.766 10.961 1 98.31 89 ASP A C 1
ATOM 734 O O . ASP A 1 89 ? -7.145 17.734 10.836 1 98.31 89 ASP A O 1
ATOM 738 N N . THR A 1 90 ? -8.984 16.906 11.688 1 97.31 90 THR A N 1
ATOM 739 C CA . THR A 1 90 ? -8.367 15.742 12.305 1 97.31 90 THR A CA 1
ATOM 740 C C . THR A 1 90 ? -9.156 14.477 11.977 1 97.31 90 THR A C 1
ATOM 742 O O . THR A 1 90 ? -10.391 14.484 12 1 97.31 90 THR A O 1
ATOM 745 N N . PHE A 1 91 ? -8.453 13.453 11.695 1 97.56 91 PHE A N 1
ATOM 746 C CA . PHE A 1 91 ? -9.055 12.156 11.398 1 97.56 91 PHE A CA 1
ATOM 747 C C . PHE A 1 91 ? -8.367 11.047 12.188 1 97.56 91 PHE A C 1
ATOM 749 O O . PHE A 1 91 ? -7.16 11.102 12.43 1 97.56 91 PHE A O 1
ATOM 756 N N . VAL A 1 92 ? -9.133 10.094 12.641 1 96.94 92 VAL A N 1
ATOM 757 C CA . VAL A 1 92 ? -8.578 8.852 13.172 1 96.94 92 VAL A CA 1
ATOM 758 C C . VAL A 1 92 ? -8.875 7.703 12.211 1 96.94 92 VAL A C 1
ATOM 760 O O . VAL A 1 92 ? -10.039 7.379 11.961 1 96.94 92 VAL A O 1
ATOM 763 N N . ILE A 1 93 ? -7.797 7.152 11.672 1 97.94 93 ILE A N 1
ATOM 764 C CA . ILE A 1 93 ? -7.984 6.039 10.75 1 97.94 93 ILE A CA 1
ATOM 765 C C . ILE A 1 93 ? -7.09 4.871 11.164 1 97.94 93 ILE A C 1
ATOM 767 O O . ILE A 1 93 ? -6.137 5.047 11.922 1 97.94 93 ILE A O 1
ATOM 771 N N . GLY A 1 94 ? -7.441 3.645 10.664 1 97.19 94 GLY A N 1
ATOM 772 C CA . GLY A 1 94 ? -6.73 2.424 11 1 97.19 94 GLY A CA 1
ATOM 773 C C . GLY A 1 94 ? -7.547 1.169 10.758 1 97.19 94 GLY A C 1
ATOM 774 O O . GLY A 1 94 ? -8.484 1.18 9.961 1 97.19 94 GLY A O 1
ATOM 775 N N . GLU A 1 95 ? -7.176 0.087 11.445 1 94.25 95 GLU A N 1
ATOM 776 C CA . GLU A 1 95 ? -7.75 -1.239 11.242 1 94.25 95 GLU A CA 1
ATOM 777 C C . GLU A 1 95 ? -9.258 -1.227 11.461 1 94.25 95 GLU A C 1
ATOM 779 O O . GLU A 1 95 ? -10 -1.926 10.766 1 94.25 95 GLU A O 1
ATOM 784 N N . HIS A 1 96 ? -9.734 -0.43 12.383 1 91.38 96 HIS A N 1
ATOM 785 C CA . HIS A 1 96 ? -11.156 -0.432 12.703 1 91.38 96 HIS A CA 1
ATOM 786 C C . HIS A 1 96 ? -11.883 0.734 12.039 1 91.38 96 HIS A C 1
ATOM 788 O O . HIS A 1 96 ? -13.055 0.979 12.305 1 91.38 96 HIS A O 1
ATOM 794 N N . ASN A 1 97 ? -11.273 1.506 11.281 1 95.56 97 ASN A N 1
ATOM 795 C CA . ASN A 1 97 ? -11.773 2.627 10.492 1 95.56 97 ASN A CA 1
ATOM 796 C C . ASN A 1 97 ? -10.953 2.836 9.227 1 95.56 97 ASN A C 1
ATOM 798 O O . ASN A 1 97 ? -10.188 3.795 9.125 1 95.56 97 ASN A O 1
ATOM 802 N N . GLN A 1 98 ? -11.234 1.954 8.266 1 97.81 98 GLN A N 1
ATOM 803 C CA . GLN A 1 98 ? -10.445 1.991 7.035 1 97.81 98 GLN A CA 1
ATOM 804 C C . GLN A 1 98 ? -10.93 3.096 6.102 1 97.81 98 GLN A C 1
ATOM 806 O O . GLN A 1 98 ? -12.047 3.033 5.586 1 97.81 98 GLN A O 1
ATOM 811 N N . GLN A 1 99 ? -10.102 4.078 5.906 1 98.38 99 GLN A N 1
ATOM 812 C CA . GLN A 1 99 ? -10.391 5.203 5.027 1 98.38 99 GLN A CA 1
ATOM 813 C C . GLN A 1 99 ? -9.156 5.621 4.234 1 98.38 99 GLN A C 1
ATOM 815 O O . GLN A 1 99 ? -8.031 5.305 4.621 1 98.38 99 GLN A O 1
ATOM 820 N N . VAL A 1 100 ? -9.375 6.203 3.111 1 98.69 100 VAL A N 1
ATOM 821 C CA . VAL A 1 100 ? -8.328 6.957 2.434 1 98.69 100 VAL A CA 1
ATOM 822 C C . VAL A 1 100 ? -8.594 8.453 2.57 1 98.69 100 VAL A C 1
ATOM 824 O O . VAL A 1 100 ? -9.727 8.906 2.408 1 98.69 100 VAL A O 1
ATOM 827 N N . ILE A 1 101 ? -7.582 9.211 2.988 1 98.69 101 ILE A N 1
ATOM 828 C CA . ILE A 1 101 ? -7.664 10.656 3.123 1 98.69 101 ILE A CA 1
ATOM 829 C C . ILE A 1 101 ? -6.859 11.328 2.014 1 98.69 101 ILE A C 1
ATOM 831 O O . ILE A 1 101 ? -5.645 11.133 1.914 1 98.69 101 ILE A O 1
ATOM 835 N N . ARG A 1 102 ? -7.52 12.047 1.155 1 98.69 102 ARG A N 1
ATOM 836 C CA . ARG A 1 102 ? -6.863 12.891 0.161 1 98.69 102 ARG A CA 1
ATOM 837 C C . ARG A 1 102 ? -6.43 14.219 0.77 1 98.69 102 ARG A C 1
ATOM 839 O O . ARG A 1 102 ? -7.258 14.969 1.287 1 98.69 102 ARG A O 1
ATOM 846 N N . ILE A 1 103 ? -5.191 14.57 0.734 1 98.19 103 ILE A N 1
ATOM 847 C CA . ILE A 1 103 ? -4.609 15.758 1.349 1 98.19 103 ILE A CA 1
ATOM 848 C C . ILE A 1 103 ? -4.051 16.672 0.265 1 98.19 103 ILE A C 1
ATOM 850 O O . ILE A 1 103 ? -3.068 16.344 -0.399 1 98.19 103 ILE A O 1
ATOM 854 N N . PRO A 1 104 ? -4.66 17.797 0.078 1 96.81 104 PRO A N 1
ATOM 855 C CA . PRO A 1 104 ? -4.195 18.703 -0.976 1 96.81 104 PRO A CA 1
ATOM 856 C C . PRO A 1 104 ? -2.812 19.281 -0.685 1 96.81 104 PRO A C 1
ATOM 858 O O . PRO A 1 104 ? -2.414 19.391 0.479 1 96.81 104 PRO A O 1
ATOM 861 N N . GLY A 1 105 ? -2.092 19.625 -1.768 1 94.88 105 GLY A N 1
ATOM 862 C CA . GLY A 1 105 ? -0.84 20.359 -1.604 1 94.88 105 GLY A CA 1
ATOM 863 C C . GLY A 1 105 ? -1.004 21.672 -0.88 1 94.88 105 GLY A C 1
ATOM 864 O O . GLY A 1 105 ? -2.111 22.203 -0.797 1 94.88 105 GLY A O 1
ATOM 865 N N . ASP A 1 106 ? 0.009 22.141 -0.269 1 95.62 106 ASP A N 1
ATOM 866 C CA . ASP A 1 106 ? 0.116 23.438 0.367 1 95.62 106 ASP A CA 1
ATOM 867 C C . ASP A 1 106 ? -0.559 23.453 1.736 1 95.62 106 ASP A C 1
ATOM 869 O O . ASP A 1 106 ? -0.526 24.453 2.449 1 95.62 106 ASP A O 1
ATOM 873 N N . CYS A 1 107 ? -1.242 22.375 2.09 1 97.81 107 CYS A N 1
ATOM 874 C CA . CYS A 1 107 ? -1.723 22.234 3.459 1 97.81 107 CYS A CA 1
ATOM 875 C C . CYS A 1 107 ? -0.676 21.562 4.34 1 97.81 107 CYS A C 1
ATOM 877 O O . CYS A 1 107 ? -0.016 20.609 3.91 1 97.81 107 CYS A O 1
ATOM 879 N N . TRP A 1 108 ? -0.513 22.062 5.527 1 97.94 108 TRP A N 1
ATOM 880 C CA . TRP A 1 108 ? 0.279 21.344 6.516 1 97.94 108 TRP A CA 1
ATOM 881 C C . TRP A 1 108 ? -0.412 20.047 6.922 1 97.94 108 TRP A C 1
ATOM 883 O O . TRP A 1 108 ? -1.627 20.016 7.129 1 97.94 108 TRP A O 1
ATOM 893 N N . HIS A 1 109 ? 0.332 19.031 7 1 98.56 109 HIS A N 1
ATOM 894 C CA . HIS A 1 109 ? -0.272 17.766 7.426 1 98.56 109 HIS A CA 1
ATOM 895 C C . HIS A 1 109 ? 0.732 16.906 8.18 1 98.56 109 HIS A C 1
ATOM 897 O O . HIS A 1 109 ? 1.94 17.141 8.102 1 98.56 109 HIS A O 1
ATOM 903 N N . GLY A 1 110 ? 0.287 15.977 8.938 1 97.94 110 GLY A N 1
ATOM 904 C CA . GLY A 1 110 ? 1.038 15.008 9.711 1 97.94 110 GLY A CA 1
ATOM 905 C C . GLY A 1 110 ? 0.157 13.953 10.367 1 97.94 110 GLY A C 1
ATOM 906 O O . GLY A 1 110 ? -1.061 13.953 10.172 1 97.94 110 GLY A O 1
ATOM 907 N N . PHE A 1 111 ? 0.84 13.062 11.078 1 98.44 111 PHE A N 1
ATOM 908 C CA . PHE A 1 111 ? 0.064 12.047 11.781 1 98.44 111 PHE A CA 1
ATOM 909 C C . PHE A 1 111 ? 0.803 11.57 13.031 1 98.44 111 PHE A C 1
ATOM 911 O O . PHE A 1 111 ? 2.004 11.805 13.172 1 98.44 111 PHE A O 1
ATOM 918 N N . LYS A 1 112 ? 0.113 10.984 13.922 1 98.25 112 LYS A N 1
ATOM 919 C CA . LYS A 1 112 ? 0.621 10.344 15.125 1 98.25 112 LYS A CA 1
ATOM 920 C C . LYS A 1 112 ? 0.161 8.891 15.211 1 98.25 112 LYS A C 1
ATOM 922 O O . LYS A 1 112 ? -1.014 8.594 14.984 1 98.25 112 LYS A O 1
ATOM 927 N N . ALA A 1 113 ? 1.125 8.023 15.43 1 98.12 113 ALA A N 1
ATOM 928 C CA . ALA A 1 113 ? 0.754 6.641 15.719 1 98.12 113 ALA A CA 1
ATOM 929 C C . ALA A 1 113 ? 0.15 6.508 17.109 1 98.12 113 ALA A C 1
ATOM 931 O O . ALA A 1 113 ? 0.843 6.695 18.109 1 98.12 113 ALA A O 1
ATOM 932 N N . ILE A 1 114 ? -1.077 6.176 17.062 1 95.88 114 ILE A N 1
ATOM 933 C CA . ILE A 1 114 ? -1.745 6.074 18.359 1 95.88 114 ILE A CA 1
ATOM 934 C C . ILE A 1 114 ? -2.016 4.605 18.688 1 95.88 114 ILE A C 1
ATOM 936 O O . ILE A 1 114 ? -2.018 3.756 17.797 1 95.88 114 ILE A O 1
ATOM 940 N N . GLY A 1 115 ? -2.18 4.254 19.984 1 91.62 115 GLY A N 1
ATOM 941 C CA . GLY A 1 115 ? -2.34 2.881 20.438 1 91.62 115 GLY A CA 1
ATOM 942 C C . GLY A 1 115 ? -1.057 2.275 20.969 1 91.62 115 GLY A C 1
ATOM 943 O O . GLY A 1 115 ? -0.107 2.996 21.281 1 91.62 115 GLY A O 1
ATOM 944 N N . ASP A 1 116 ? -1.024 0.894 21 1 94.56 116 ASP A N 1
ATOM 945 C CA . ASP A 1 116 ? 0.088 0.22 21.672 1 94.56 116 ASP A CA 1
ATOM 946 C C . ASP A 1 116 ? 0.899 -0.608 20.672 1 94.56 116 ASP A C 1
ATOM 948 O O . ASP A 1 116 ? 1.863 -1.276 21.047 1 94.56 116 ASP A O 1
ATOM 952 N N . GLU A 1 117 ? 0.508 -0.57 19.453 1 95.44 117 GLU A N 1
ATOM 953 C CA . GLU A 1 117 ? 1.24 -1.287 18.406 1 95.44 117 GLU A CA 1
ATOM 954 C C . GLU A 1 117 ? 1.7 -0.339 17.297 1 95.44 117 GLU A C 1
ATOM 956 O O . GLU A 1 117 ? 1.104 0.72 17.094 1 95.44 117 GLU A O 1
ATOM 961 N N . PRO A 1 118 ? 2.787 -0.723 16.609 1 97.44 118 PRO A N 1
ATOM 962 C CA . PRO A 1 118 ? 3.205 0.108 15.469 1 97.44 118 PRO A CA 1
ATOM 963 C C . PRO A 1 118 ? 2.111 0.263 14.414 1 97.44 118 PRO A C 1
ATOM 965 O O . PRO A 1 118 ? 1.302 -0.648 14.219 1 97.44 118 PRO A O 1
ATOM 968 N N . SER A 1 119 ? 2.09 1.435 13.812 1 98.38 119 SER A N 1
ATOM 969 C CA . SER A 1 119 ? 1.106 1.705 12.766 1 98.38 119 SER A CA 1
ATOM 970 C C . SER A 1 119 ? 1.743 1.668 11.383 1 98.38 119 SER A C 1
ATOM 972 O O . SER A 1 119 ? 2.852 2.17 11.188 1 98.38 119 SER A O 1
ATOM 974 N N . LEU A 1 120 ? 1.073 0.992 10.477 1 98.5 120 LEU A N 1
ATOM 975 C CA . LEU A 1 120 ? 1.484 0.971 9.078 1 98.5 120 LEU A CA 1
ATOM 976 C C . LEU A 1 120 ? 0.648 1.943 8.25 1 98.5 120 LEU A C 1
ATOM 978 O O . LEU A 1 120 ? -0.58 1.841 8.219 1 98.5 120 LEU A O 1
ATOM 982 N N . LEU A 1 121 ? 1.314 2.904 7.633 1 98.75 121 LEU A N 1
ATOM 983 C CA . LEU A 1 121 ? 0.668 3.871 6.754 1 98.75 121 LEU A CA 1
ATOM 984 C C . LEU A 1 121 ? 1.129 3.688 5.312 1 98.75 121 LEU A C 1
ATOM 986 O O . LEU A 1 121 ? 2.324 3.531 5.051 1 98.75 121 LEU A O 1
ATOM 990 N N . ILE A 1 122 ? 0.209 3.584 4.395 1 98.81 122 ILE A N 1
ATOM 991 C CA . ILE A 1 122 ? 0.506 3.633 2.969 1 98.81 122 ILE A CA 1
ATOM 992 C C . ILE A 1 122 ? 0.139 5.004 2.41 1 98.81 122 ILE A C 1
ATOM 994 O O . ILE A 1 122 ? -0.942 5.527 2.689 1 98.81 122 ILE A O 1
ATOM 998 N N . ASN A 1 123 ? 1.06 5.598 1.706 1 98.81 123 ASN A N 1
ATOM 999 C CA . ASN A 1 123 ? 0.807 6.863 1.028 1 98.81 123 ASN A CA 1
ATOM 1000 C C . ASN A 1 123 ? 0.932 6.723 -0.486 1 98.81 123 ASN A C 1
ATOM 1002 O O . ASN A 1 123 ? 1.734 5.926 -0.976 1 98.81 123 ASN A O 1
ATOM 1006 N N . TYR A 1 124 ? 0.101 7.508 -1.201 1 98.56 124 TYR A N 1
ATOM 1007 C CA . TYR A 1 124 ? 0.115 7.582 -2.656 1 98.56 124 TYR A CA 1
ATOM 1008 C C . TYR A 1 124 ? 0.294 9.023 -3.125 1 98.56 124 TYR A C 1
ATOM 1010 O O . TYR A 1 124 ? -0.678 9.688 -3.49 1 98.56 124 TYR A O 1
ATOM 1018 N N . PRO A 1 125 ? 1.533 9.523 -3.191 1 97.88 125 PRO A N 1
ATOM 1019 C CA . PRO A 1 125 ? 1.768 10.883 -3.678 1 97.88 125 PRO A CA 1
ATOM 1020 C C . PRO A 1 125 ? 1.588 11.008 -5.188 1 97.88 125 PRO A C 1
ATOM 1022 O O . PRO A 1 125 ? 1.919 10.078 -5.934 1 97.88 125 PRO A O 1
ATOM 1025 N N . THR A 1 126 ? 1.163 12.148 -5.617 1 97.62 126 THR A N 1
ATOM 1026 C CA . THR A 1 126 ? 0.936 12.391 -7.035 1 97.62 126 THR A CA 1
ATOM 1027 C C . THR A 1 126 ? 2.221 12.852 -7.719 1 97.62 126 THR A C 1
ATOM 1029 O O . THR A 1 126 ? 2.273 12.953 -8.945 1 97.62 126 THR A O 1
ATOM 1032 N N . ASN A 1 127 ? 3.246 13.195 -6.977 1 96.62 127 ASN A N 1
ATOM 1033 C CA . ASN A 1 127 ? 4.535 13.602 -7.531 1 96.62 127 ASN A CA 1
ATOM 1034 C C . ASN A 1 127 ? 5.641 12.617 -7.156 1 96.62 127 ASN A C 1
ATOM 1036 O O . ASN A 1 127 ? 5.645 12.07 -6.055 1 96.62 127 ASN A O 1
ATOM 1040 N N . LEU A 1 128 ? 6.527 12.469 -8.094 1 96.06 128 LEU A N 1
ATOM 1041 C CA . LEU A 1 128 ? 7.73 11.703 -7.793 1 96.06 128 LEU A CA 1
ATOM 1042 C C . LEU A 1 128 ? 8.633 12.461 -6.824 1 96.06 128 LEU A C 1
ATOM 1044 O O . LEU A 1 128 ? 8.82 13.672 -6.957 1 96.06 128 LEU A O 1
ATOM 1048 N N . TYR A 1 129 ? 9.133 11.742 -5.871 1 94.19 129 TYR A N 1
ATOM 1049 C CA . TYR A 1 129 ? 10.102 12.352 -4.961 1 94.19 129 TYR A CA 1
ATOM 1050 C C . TYR A 1 129 ? 11.398 12.68 -5.688 1 94.19 129 TYR A C 1
ATOM 1052 O O . TYR A 1 129 ? 11.984 11.812 -6.348 1 94.19 129 TYR A O 1
ATOM 1060 N N . ASP A 1 130 ? 11.773 13.922 -5.582 1 92.12 130 ASP A N 1
ATOM 1061 C CA . ASP A 1 130 ? 13.055 14.352 -6.133 1 92.12 130 ASP A CA 1
ATOM 1062 C C . ASP A 1 130 ? 14.133 14.375 -5.055 1 92.12 130 ASP A C 1
ATOM 1064 O O . ASP A 1 130 ? 14.172 15.289 -4.223 1 92.12 130 ASP A O 1
ATOM 1068 N N . TYR A 1 131 ? 15 13.5 -5.129 1 91 131 TYR A N 1
ATOM 1069 C CA . TYR A 1 131 ? 16.031 13.352 -4.109 1 91 131 TYR A CA 1
ATOM 1070 C C . TYR A 1 131 ? 16.984 14.547 -4.121 1 91 131 TYR A C 1
ATOM 1072 O O . TYR A 1 131 ? 17.562 14.898 -3.088 1 91 131 TYR A O 1
ATOM 1080 N N . GLU A 1 132 ? 17.234 15.188 -5.246 1 91.94 132 GLU A N 1
ATOM 1081 C CA . GLU A 1 132 ? 18.188 16.297 -5.398 1 91.94 132 GLU A CA 1
ATOM 1082 C C . GLU A 1 132 ? 17.547 17.625 -4.988 1 91.94 132 GLU A C 1
ATOM 1084 O O . GLU A 1 132 ? 18.234 18.516 -4.516 1 91.94 132 GLU A O 1
ATOM 1089 N N . ASP A 1 133 ? 16.234 17.703 -5.203 1 91.12 133 ASP A N 1
ATOM 1090 C CA . ASP A 1 133 ? 15.492 18.922 -4.859 1 91.12 133 ASP A CA 1
ATOM 1091 C C . ASP A 1 133 ? 14.133 18.578 -4.242 1 91.12 133 ASP A C 1
ATOM 1093 O O . ASP A 1 133 ? 13.094 18.766 -4.875 1 91.12 133 ASP A O 1
ATOM 1097 N N . PRO A 1 134 ? 14.18 18.109 -3.02 1 90.56 134 PRO A N 1
ATOM 1098 C CA . PRO A 1 134 ? 12.945 17.641 -2.383 1 90.56 134 PRO A CA 1
ATOM 1099 C C . PRO A 1 134 ? 11.945 18.766 -2.125 1 90.56 134 PRO A C 1
ATOM 1101 O O . PRO A 1 134 ? 12.336 19.859 -1.697 1 90.56 134 PRO A O 1
ATOM 1104 N N . ASP A 1 135 ? 10.695 18.547 -2.545 1 89.69 135 ASP A N 1
ATOM 1105 C CA . ASP A 1 135 ? 9.594 19.469 -2.27 1 89.69 135 ASP A CA 1
ATOM 1106 C C . ASP A 1 135 ? 9.008 19.219 -0.883 1 89.69 135 ASP A C 1
ATOM 1108 O O . ASP A 1 135 ? 7.957 18.594 -0.752 1 89.69 135 ASP A O 1
ATOM 1112 N N . GLU A 1 136 ? 9.664 19.656 0.121 1 83.69 136 GLU A N 1
ATOM 1113 C CA . GLU A 1 136 ? 9.156 19.453 1.472 1 83.69 136 GLU A CA 1
ATOM 1114 C C . GLU A 1 136 ? 9.523 20.609 2.389 1 83.69 136 GLU A C 1
ATOM 1116 O O . GLU A 1 136 ? 10.68 21.031 2.438 1 83.69 136 GLU A O 1
ATOM 1121 N N . GLU A 1 137 ? 8.539 21.234 2.867 1 92.25 137 GLU A N 1
ATOM 1122 C CA . GLU A 1 137 ? 8.703 22.141 3.992 1 92.25 137 GLU A CA 1
ATOM 1123 C C . GLU A 1 137 ? 8.281 21.484 5.305 1 92.25 137 GLU A C 1
ATOM 1125 O O . GLU A 1 137 ? 7.227 20.859 5.375 1 92.25 137 GLU A O 1
ATOM 1130 N N . ARG A 1 138 ? 9.148 21.672 6.289 1 94.56 138 ARG A N 1
ATOM 1131 C CA . ARG A 1 138 ? 8.867 21.062 7.586 1 94.56 138 ARG A CA 1
ATOM 1132 C C . ARG A 1 138 ? 8.945 22.109 8.703 1 94.56 138 ARG A C 1
ATOM 1134 O O . ARG A 1 138 ? 9.766 23.031 8.641 1 94.56 138 ARG A O 1
ATOM 1141 N N . ILE A 1 139 ? 8.109 21.953 9.664 1 95.38 139 ILE A N 1
ATOM 1142 C CA . ILE A 1 139 ? 8.18 22.719 10.914 1 95.38 139 ILE A CA 1
ATOM 1143 C C . ILE A 1 139 ? 7.965 21.781 12.094 1 95.38 139 ILE A C 1
ATOM 1145 O O . ILE A 1 139 ? 7.508 20.641 11.922 1 95.38 139 ILE A O 1
ATOM 1149 N N . PRO A 1 140 ? 8.406 22.156 13.289 1 95.44 140 PRO A N 1
ATOM 1150 C CA . PRO A 1 140 ? 8.219 21.297 14.453 1 95.44 140 PRO A CA 1
ATOM 1151 C C . PRO A 1 140 ? 6.754 20.922 14.688 1 95.44 140 PRO A C 1
ATOM 1153 O O . PRO A 1 140 ? 5.855 21.688 14.352 1 95.44 140 PRO A O 1
ATOM 1156 N N . TYR A 1 141 ? 6.566 19.75 15.258 1 95.06 141 TYR A N 1
ATOM 1157 C CA . TYR A 1 141 ? 5.215 19.234 15.445 1 95.06 141 TYR A CA 1
ATOM 1158 C C . TYR A 1 141 ? 4.422 20.109 16.406 1 95.06 141 TYR A C 1
ATOM 1160 O O . TYR A 1 141 ? 3.189 20.094 16.391 1 95.06 141 TYR A O 1
ATOM 1168 N N . ASP A 1 142 ? 5.117 20.875 17.234 1 93.88 142 ASP A N 1
ATOM 1169 C CA . ASP A 1 142 ? 4.461 21.719 18.234 1 93.88 142 ASP A CA 1
ATOM 1170 C C . ASP A 1 142 ? 4.594 23.203 17.875 1 93.88 142 ASP A C 1
ATOM 1172 O O . ASP A 1 142 ? 4.551 24.062 18.75 1 93.88 142 ASP A O 1
ATOM 1176 N N . ASP A 1 143 ? 4.867 23.406 16.594 1 95.19 143 ASP A N 1
ATOM 1177 C CA . ASP A 1 143 ? 4.965 24.781 16.141 1 95.19 143 ASP A CA 1
ATOM 1178 C C . ASP A 1 143 ? 3.689 25.562 16.469 1 95.19 143 ASP A C 1
ATOM 1180 O O . ASP A 1 143 ? 2.582 25.094 16.188 1 95.19 143 ASP A O 1
ATOM 1184 N N . ASP A 1 144 ? 3.76 26.766 16.906 1 93.38 144 ASP A N 1
ATOM 1185 C CA . ASP A 1 144 ? 2.654 27.594 17.406 1 93.38 144 ASP A CA 1
ATOM 1186 C C . ASP A 1 144 ? 1.759 28.047 16.25 1 93.38 144 ASP A C 1
ATOM 1188 O O . ASP A 1 144 ? 0.63 28.5 16.484 1 93.38 144 ASP A O 1
ATOM 1192 N N . ARG A 1 145 ? 2.193 28.047 15.062 1 91.56 145 ARG A N 1
ATOM 1193 C CA . ARG A 1 145 ? 1.415 28.469 13.906 1 91.56 145 ARG A CA 1
ATOM 1194 C C . ARG A 1 145 ? 0.195 27.578 13.703 1 91.56 145 ARG A C 1
ATOM 1196 O O . ARG A 1 145 ? -0.811 28.016 13.141 1 91.56 145 ARG A O 1
ATOM 1203 N N . ILE A 1 146 ? 0.322 26.328 14.102 1 96.38 146 ILE A N 1
ATOM 1204 C CA . ILE A 1 146 ? -0.761 25.375 13.93 1 96.38 146 ILE A CA 1
ATOM 1205 C C . ILE A 1 146 ? -1.395 25.047 15.281 1 96.38 146 ILE A C 1
ATOM 1207 O O . ILE A 1 146 ? -0.729 24.531 16.172 1 96.38 146 ILE A O 1
ATOM 1211 N N . PRO A 1 147 ? -2.637 25.391 15.445 1 95.31 147 PRO A N 1
ATOM 1212 C CA . PRO A 1 147 ? -3.309 25.188 16.734 1 95.31 147 PRO A CA 1
ATOM 1213 C C . PRO A 1 147 ? -3.705 23.734 16.953 1 95.31 147 PRO A C 1
ATOM 1215 O O . PRO A 1 147 ? -4.895 23.422 17.047 1 95.31 147 PRO A O 1
ATOM 1218 N N . TYR A 1 148 ? -2.75 22.891 17.078 1 95.12 148 TYR A N 1
ATOM 1219 C CA . TYR A 1 148 ? -2.996 21.469 17.281 1 95.12 148 TYR A CA 1
ATOM 1220 C C . TYR A 1 148 ? -2.008 20.891 18.281 1 95.12 148 TYR A C 1
ATOM 1222 O O . TYR A 1 148 ? -0.796 21.062 18.156 1 95.12 148 TYR A O 1
ATOM 1230 N N . ASP A 1 149 ? -2.512 20.141 19.297 1 94.25 149 ASP A N 1
ATOM 1231 C CA . ASP A 1 149 ? -1.695 19.453 20.297 1 94.25 149 ASP A CA 1
ATOM 1232 C C . ASP A 1 149 ? -1.771 17.938 20.125 1 94.25 149 ASP A C 1
ATOM 1234 O O . ASP A 1 149 ? -2.764 17.312 20.516 1 94.25 149 ASP A O 1
ATOM 1238 N N . TRP A 1 150 ? -0.7 17.328 19.656 1 94.88 150 TRP A N 1
ATOM 1239 C CA . TRP A 1 150 ? -0.641 15.906 19.375 1 94.88 150 TRP A CA 1
ATOM 1240 C C . TRP A 1 150 ? -0.746 15.086 20.656 1 94.88 150 TRP A C 1
ATOM 1242 O O . TRP A 1 150 ? -1.018 13.883 20.609 1 94.88 150 TRP A O 1
ATOM 1252 N N . ASN A 1 151 ? -0.471 15.648 21.781 1 90.5 151 ASN A N 1
ATOM 1253 C CA . ASN A 1 151 ? -0.382 14.93 23.047 1 90.5 151 ASN A CA 1
ATOM 1254 C C . ASN A 1 151 ? -1.528 15.297 23.984 1 90.5 151 ASN A C 1
ATOM 1256 O O . ASN A 1 151 ? -1.5 14.953 25.172 1 90.5 151 ASN A O 1
ATOM 1260 N N . ALA A 1 152 ? -2.412 16.031 23.344 1 82.88 152 ALA A N 1
ATOM 1261 C CA . ALA A 1 152 ? -3.549 16.406 24.172 1 82.88 152 ALA A CA 1
ATOM 1262 C C . ALA A 1 152 ? -4.234 15.172 24.75 1 82.88 152 ALA A C 1
ATOM 1264 O O . ALA A 1 152 ? -4.371 14.148 24.078 1 82.88 152 ALA A O 1
ATOM 1265 N N . GLU A 1 153 ? -4.434 15.227 26.047 1 73.69 153 GLU A N 1
ATOM 1266 C CA . GLU A 1 153 ? -5.129 14.133 26.719 1 73.69 153 GLU A CA 1
ATOM 1267 C C . GLU A 1 153 ? -6.531 13.938 26.141 1 73.69 153 GLU A C 1
ATOM 1269 O O . GLU A 1 153 ? -7.238 14.914 25.875 1 73.69 153 GLU A O 1
ATOM 1274 N N . ILE A 1 154 ? -6.684 12.75 25.547 1 64.5 154 ILE A N 1
ATOM 1275 C CA . ILE A 1 154 ? -8.031 12.422 25.094 1 64.5 154 ILE A CA 1
ATOM 1276 C C . ILE A 1 154 ? -8.938 12.18 26.281 1 64.5 154 ILE A C 1
ATOM 1278 O O . ILE A 1 154 ? -8.633 11.359 27.156 1 64.5 154 ILE A O 1
ATOM 1282 N N . HIS A 1 155 ? -9.695 13.211 26.5 1 65.06 155 HIS A N 1
ATOM 1283 C CA . HIS A 1 155 ? -10.656 13.039 27.578 1 65.06 155 HIS A CA 1
ATOM 1284 C C . HIS A 1 155 ? -12.023 12.633 27.031 1 65.06 155 HIS A C 1
ATOM 1286 O O . HIS A 1 155 ? -12.391 13.016 25.922 1 65.06 155 HIS A O 1
ATOM 1292 N N . GLY A 1 156 ? -12.594 11.5 27.406 1 54.41 156 GLY A N 1
ATOM 1293 C CA . GLY A 1 156 ? -13.961 11.07 27.156 1 54.41 156 GLY A CA 1
ATOM 1294 C C . GLY A 1 156 ? -14.445 10.016 28.125 1 54.41 156 GLY A C 1
ATOM 1295 O O . GLY A 1 156 ? -13.641 9.375 28.812 1 54.41 156 GLY A O 1
ATOM 1296 N N . MET B 1 1 ? 17.891 -14.586 -9.578 1 80.44 1 MET B N 1
ATOM 1297 C CA . MET B 1 1 ? 17.234 -13.961 -10.727 1 80.44 1 MET B CA 1
ATOM 1298 C C . MET B 1 1 ? 16.062 -14.797 -11.211 1 80.44 1 MET B C 1
ATOM 1300 O O . MET B 1 1 ? 16.078 -16.016 -11.086 1 80.44 1 MET B O 1
ATOM 1304 N N . PRO B 1 2 ? 14.852 -14.148 -11.539 1 94.19 2 PRO B N 1
A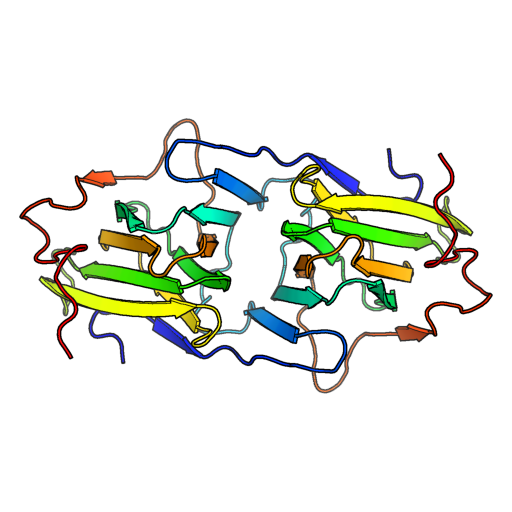TOM 1305 C CA . PRO B 1 2 ? 13.711 -14.93 -12.023 1 94.19 2 PRO B CA 1
ATOM 1306 C C . PRO B 1 2 ? 14.023 -15.703 -13.305 1 94.19 2 PRO B C 1
ATOM 1308 O O . PRO B 1 2 ? 14.82 -15.242 -14.125 1 94.19 2 PRO B O 1
ATOM 1311 N N . ASN B 1 3 ? 13.492 -16.859 -13.461 1 96.38 3 ASN B N 1
ATOM 1312 C CA . ASN B 1 3 ? 13.641 -17.672 -14.656 1 96.38 3 ASN B CA 1
ATOM 1313 C C . ASN B 1 3 ? 12.57 -17.359 -15.695 1 96.38 3 ASN B C 1
ATOM 1315 O O . ASN B 1 3 ? 12.789 -17.531 -16.891 1 96.38 3 ASN B O 1
ATOM 1319 N N . ILE B 1 4 ? 11.492 -17.016 -15.227 1 98.31 4 ILE B N 1
ATOM 1320 C CA . ILE B 1 4 ? 10.344 -16.828 -16.109 1 98.31 4 ILE B CA 1
ATOM 1321 C C . ILE B 1 4 ? 10.445 -15.484 -16.828 1 98.31 4 ILE B C 1
ATOM 1323 O O . ILE B 1 4 ? 10.656 -14.445 -16.172 1 98.31 4 ILE B O 1
ATOM 1327 N N . HIS B 1 5 ? 10.273 -15.547 -18.109 1 97.38 5 HIS B N 1
ATOM 1328 C CA . HIS B 1 5 ? 10.312 -14.344 -18.938 1 97.38 5 HIS B CA 1
ATOM 1329 C C . HIS B 1 5 ? 9.32 -13.305 -18.438 1 97.38 5 HIS B C 1
ATOM 1331 O O . HIS B 1 5 ? 8.172 -13.633 -18.141 1 97.38 5 HIS B O 1
ATOM 1337 N N . ASP B 1 6 ? 9.75 -11.992 -18.234 1 96.25 6 ASP B N 1
ATOM 1338 C CA . ASP B 1 6 ? 8.938 -10.82 -17.906 1 96.25 6 ASP B CA 1
ATOM 1339 C C . ASP B 1 6 ? 8.641 -10.766 -16.406 1 96.25 6 ASP B C 1
ATOM 1341 O O . ASP B 1 6 ? 8.008 -9.828 -15.93 1 96.25 6 ASP B O 1
ATOM 1345 N N . VAL B 1 7 ? 9.062 -11.805 -15.641 1 98.31 7 VAL B N 1
ATOM 1346 C CA . VAL B 1 7 ? 9.055 -11.664 -14.188 1 98.31 7 VAL B CA 1
ATOM 1347 C C . VAL B 1 7 ? 10.258 -10.828 -13.742 1 98.31 7 VAL B C 1
ATOM 1349 O O . VAL B 1 7 ? 11.383 -11.062 -14.195 1 98.31 7 VAL B O 1
ATOM 1352 N N . GLU B 1 8 ? 10.039 -9.852 -12.992 1 97.94 8 GLU B N 1
ATOM 1353 C CA . GLU B 1 8 ? 11.109 -9.008 -12.469 1 97.94 8 GLU B CA 1
ATOM 1354 C C . GLU B 1 8 ? 11.008 -8.859 -10.953 1 97.94 8 GLU B C 1
ATOM 1356 O O . GLU B 1 8 ? 9.906 -8.883 -10.398 1 97.94 8 GLU B O 1
ATOM 1361 N N . VAL B 1 9 ? 12.148 -8.75 -10.312 1 97.94 9 VAL B N 1
ATOM 1362 C CA . VAL B 1 9 ? 12.211 -8.531 -8.867 1 97.94 9 VAL B CA 1
ATOM 1363 C C . VAL B 1 9 ? 13.133 -7.348 -8.57 1 97.94 9 VAL B C 1
ATOM 1365 O O . VAL B 1 9 ? 14.203 -7.215 -9.164 1 97.94 9 VAL B O 1
ATOM 1368 N N . ARG B 1 10 ? 12.68 -6.52 -7.707 1 97.75 10 ARG B N 1
ATOM 1369 C CA . ARG B 1 10 ? 13.477 -5.383 -7.258 1 97.75 10 ARG B CA 1
ATOM 1370 C C . ARG B 1 10 ? 13.609 -5.379 -5.738 1 97.75 10 ARG B C 1
ATOM 1372 O O . ARG B 1 10 ? 12.609 -5.492 -5.02 1 97.75 10 ARG B O 1
ATOM 1379 N N . ASP B 1 11 ? 14.875 -5.266 -5.293 1 98.06 11 ASP B N 1
ATOM 1380 C CA . ASP B 1 11 ? 15.086 -5.051 -3.863 1 98.06 11 ASP B CA 1
ATOM 1381 C C . ASP B 1 11 ? 14.641 -3.652 -3.445 1 98.06 11 ASP B C 1
ATOM 1383 O O . ASP B 1 11 ? 14.969 -2.668 -4.109 1 98.06 11 ASP B O 1
ATOM 1387 N N . LEU B 1 12 ? 13.906 -3.654 -2.41 1 98.38 12 LEU B N 1
ATOM 1388 C CA . LEU B 1 12 ? 13.414 -2.371 -1.915 1 98.38 12 LEU B CA 1
ATOM 1389 C C . LEU B 1 12 ? 14.266 -1.877 -0.75 1 98.38 12 LEU B C 1
ATOM 1391 O O . LEU B 1 12 ? 14.625 -2.656 0.138 1 98.38 12 LEU B O 1
ATOM 1395 N N . GLN B 1 13 ? 14.57 -0.616 -0.73 1 97.38 13 GLN B N 1
ATOM 1396 C CA . GLN B 1 13 ? 15.367 -0.026 0.34 1 97.38 13 GLN B CA 1
ATOM 1397 C C . GLN B 1 13 ? 14.516 0.267 1.567 1 97.38 13 GLN B C 1
ATOM 1399 O O . GLN B 1 13 ? 13.461 0.896 1.459 1 97.38 13 GLN B O 1
ATOM 1404 N N . VAL B 1 14 ? 14.93 -0.236 2.727 1 97.81 14 VAL B N 1
ATOM 1405 C CA . VAL B 1 14 ? 14.281 0.06 4 1 97.81 14 VAL B CA 1
ATOM 1406 C C . VAL B 1 14 ? 15 1.224 4.684 1 97.81 14 VAL B C 1
ATOM 1408 O O . VAL B 1 14 ? 16.141 1.081 5.137 1 97.81 14 VAL B O 1
ATOM 1411 N N . ASN B 1 15 ? 14.375 2.395 4.738 1 97.25 15 ASN B N 1
ATOM 1412 C CA . ASN B 1 15 ? 14.922 3.559 5.426 1 97.25 15 ASN B CA 1
ATOM 1413 C C . ASN B 1 15 ? 14.438 3.633 6.871 1 97.25 15 ASN B C 1
ATOM 1415 O O . ASN B 1 15 ? 13.328 4.086 7.133 1 97.25 15 ASN B O 1
ATOM 1419 N N . ALA B 1 16 ? 15.297 3.277 7.828 1 96.44 16 ALA B N 1
ATOM 1420 C CA . ALA B 1 16 ? 14.883 3.172 9.219 1 96.44 16 ALA B CA 1
ATOM 1421 C C . ALA B 1 16 ? 15.508 4.277 10.07 1 96.44 16 ALA B C 1
ATOM 1423 O O . ALA B 1 16 ? 16.625 4.73 9.781 1 96.44 16 ALA B O 1
ATOM 1424 N N . ASP B 1 17 ? 14.734 4.762 11.086 1 96.12 17 ASP B N 1
ATOM 1425 C CA . ASP B 1 17 ? 15.234 5.641 12.133 1 96.12 17 ASP B CA 1
ATOM 1426 C C . ASP B 1 17 ? 14.484 5.41 13.445 1 96.12 17 ASP B C 1
ATOM 1428 O O . ASP B 1 17 ? 13.852 4.371 13.625 1 96.12 17 ASP B O 1
ATOM 1432 N N . GLN B 1 18 ? 14.641 6.281 14.391 1 96.44 18 GLN B N 1
ATOM 1433 C CA . GLN B 1 18 ? 14.078 6.074 15.719 1 96.44 18 GLN B CA 1
ATOM 1434 C C . GLN B 1 18 ? 12.555 6.098 15.688 1 96.44 18 GLN B C 1
ATOM 1436 O O . GLN B 1 18 ? 11.906 5.699 16.656 1 96.44 18 GLN B O 1
ATOM 1441 N N . ARG B 1 19 ? 11.953 6.535 14.68 1 96.5 19 ARG B N 1
ATOM 1442 C CA . ARG B 1 19 ? 10.508 6.668 14.562 1 96.5 19 ARG B CA 1
ATOM 1443 C C . ARG B 1 19 ? 9.891 5.398 13.984 1 96.5 19 ARG B C 1
ATOM 1445 O O . ARG B 1 19 ? 8.68 5.188 14.094 1 96.5 19 ARG B O 1
ATOM 1452 N N . GLY B 1 20 ? 10.656 4.586 13.289 1 97.44 20 GLY B N 1
ATOM 1453 C CA . GLY B 1 20 ? 10.219 3.439 12.508 1 97.44 20 GLY B CA 1
ATOM 1454 C C . GLY B 1 20 ? 10.992 3.277 11.211 1 97.44 20 GLY B C 1
ATOM 1455 O O . GLY B 1 20 ? 12.219 3.346 11.203 1 97.44 20 GLY B O 1
ATOM 1456 N N . HIS B 1 21 ? 10.266 2.93 10.125 1 98.31 21 HIS B N 1
ATOM 1457 C CA . HIS B 1 21 ? 10.938 2.834 8.836 1 98.31 21 HIS B CA 1
ATOM 1458 C C . HIS B 1 21 ? 9.984 3.184 7.695 1 98.31 21 HIS B C 1
ATOM 1460 O O . HIS B 1 21 ? 8.766 3.199 7.879 1 98.31 21 HIS B O 1
ATOM 1466 N N .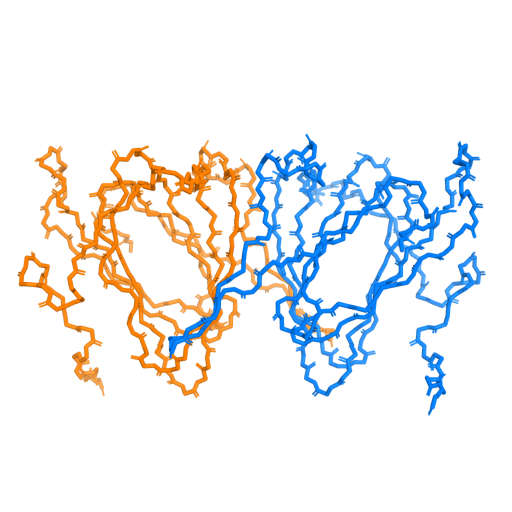 LEU B 1 22 ? 10.531 3.549 6.621 1 98.12 22 LEU B N 1
ATOM 1467 C CA . LEU B 1 22 ? 9.812 3.893 5.395 1 98.12 22 LEU B CA 1
ATOM 1468 C C . LEU B 1 22 ? 10.383 3.133 4.203 1 98.12 22 LEU B C 1
ATOM 1470 O O . LEU B 1 22 ? 11.609 3.021 4.059 1 98.12 22 LEU B O 1
ATOM 1474 N N . VAL B 1 23 ? 9.547 2.59 3.359 1 98.56 23 VAL B N 1
ATOM 1475 C CA . VAL B 1 23 ? 9.953 1.832 2.18 1 98.56 23 VAL B CA 1
ATOM 1476 C C . VAL B 1 23 ? 9.156 2.311 0.964 1 98.56 23 VAL B C 1
ATOM 1478 O O . VAL B 1 23 ? 7.926 2.279 0.966 1 98.56 23 VAL B O 1
ATOM 1481 N N . GLU B 1 24 ? 9.859 2.77 -0.061 1 98.44 24 GLU B N 1
ATOM 1482 C CA . GLU B 1 24 ? 9.203 3.039 -1.336 1 98.44 24 GLU B CA 1
ATOM 1483 C C . GLU B 1 24 ? 8.867 1.743 -2.068 1 98.44 24 GLU B C 1
ATOM 1485 O O . GLU B 1 24 ? 9.695 0.835 -2.145 1 98.44 24 GLU B O 1
ATOM 1490 N N . VAL B 1 25 ? 7.617 1.718 -2.625 1 98.25 25 VAL B N 1
ATOM 1491 C CA . VAL B 1 25 ? 7.211 0.425 -3.164 1 98.25 25 VAL B CA 1
ATOM 1492 C C . VAL B 1 25 ? 6.762 0.587 -4.613 1 98.25 25 VAL B C 1
ATOM 1494 O O . VAL B 1 25 ? 6.688 -0.391 -5.359 1 98.25 25 VAL B O 1
ATOM 1497 N N . PHE B 1 26 ? 6.434 1.713 -4.984 1 97.94 26 PHE B N 1
ATOM 1498 C CA . PHE B 1 26 ? 6.082 2.066 -6.355 1 97.94 26 PHE B CA 1
ATOM 1499 C C . PHE B 1 26 ? 6.652 3.43 -6.727 1 97.94 26 PHE B C 1
ATOM 1501 O O . PHE B 1 26 ? 6.516 4.391 -5.969 1 97.94 26 PHE B O 1
ATOM 1508 N N . ARG B 1 27 ? 7.312 3.494 -7.832 1 97.69 27 ARG B N 1
ATOM 1509 C CA . ARG B 1 27 ? 7.656 4.73 -8.531 1 97.69 27 ARG B CA 1
ATOM 1510 C C . ARG B 1 27 ? 7.379 4.609 -10.023 1 97.69 27 ARG B C 1
ATOM 1512 O O . ARG B 1 27 ? 7.688 3.586 -10.641 1 97.69 27 ARG B O 1
ATOM 1519 N N . SER B 1 28 ? 6.812 5.641 -10.594 1 96.69 28 SER B N 1
ATOM 1520 C CA . SER B 1 28 ? 6.465 5.609 -12.008 1 96.69 28 SER B CA 1
ATOM 1521 C C . SER B 1 28 ? 7.715 5.543 -12.883 1 96.69 28 SER B C 1
ATOM 1523 O O . SER B 1 28 ? 7.633 5.219 -14.07 1 96.69 28 SER B O 1
ATOM 1525 N N . ASP B 1 29 ? 8.859 5.863 -12.32 1 96.31 29 ASP B N 1
ATOM 1526 C CA . ASP B 1 29 ? 10.086 5.848 -13.117 1 96.31 29 ASP B CA 1
ATOM 1527 C C . ASP B 1 29 ? 10.844 4.539 -12.93 1 96.31 29 ASP B C 1
ATOM 1529 O O . ASP B 1 29 ? 11.969 4.391 -13.414 1 96.31 29 ASP B O 1
ATOM 1533 N N . TRP B 1 30 ? 10.336 3.572 -12.148 1 96.81 30 TRP B N 1
ATOM 1534 C CA . TRP B 1 30 ? 10.945 2.254 -12.008 1 96.81 30 TRP B CA 1
ATOM 1535 C C . TRP B 1 30 ? 10.617 1.374 -13.211 1 96.81 30 TRP B C 1
ATOM 1537 O O . TRP B 1 30 ? 9.477 1.337 -13.672 1 96.81 30 TRP B O 1
ATOM 1547 N N . ASP B 1 31 ? 11.508 0.592 -13.711 1 94.88 31 ASP B N 1
ATOM 1548 C CA . ASP B 1 31 ? 11.344 -0.281 -14.867 1 94.88 31 ASP B CA 1
ATOM 1549 C C . ASP B 1 31 ? 10.297 -1.358 -14.602 1 94.88 31 ASP B C 1
ATOM 1551 O O . ASP B 1 31 ? 9.586 -1.783 -15.516 1 94.88 31 ASP B O 1
ATOM 1555 N N . GLU B 1 32 ? 10.164 -1.758 -13.375 1 92.12 32 GLU B N 1
ATOM 1556 C CA . GLU B 1 32 ? 9.227 -2.805 -13 1 92.12 32 GLU B CA 1
ATOM 1557 C C . GLU B 1 32 ? 7.781 -2.354 -13.219 1 92.12 32 GLU B C 1
ATOM 1559 O O . GLU B 1 32 ? 6.867 -3.18 -13.258 1 92.12 32 GLU B O 1
ATOM 1564 N N . TYR B 1 33 ? 7.586 -1.012 -13.312 1 93.5 33 TYR B N 1
ATOM 1565 C CA . TYR B 1 33 ? 6.266 -0.43 -13.523 1 93.5 33 TYR B CA 1
ATOM 1566 C C . TYR B 1 33 ? 6.168 0.23 -14.891 1 93.5 33 TYR B C 1
ATOM 1568 O O . TYR B 1 33 ? 5.711 1.369 -15.008 1 93.5 33 TYR B O 1
ATOM 1576 N N . GLU B 1 34 ? 6.617 -0.35 -15.898 1 88.69 34 GLU B N 1
ATOM 1577 C CA . GLU B 1 34 ? 6.535 0.165 -17.266 1 88.69 34 GLU B CA 1
ATOM 1578 C C . GLU B 1 34 ? 5.129 0.674 -17.578 1 88.69 34 GLU B C 1
ATOM 1580 O O . GLU B 1 34 ? 4.969 1.689 -18.25 1 88.69 34 GLU B O 1
ATOM 1585 N N . ILE B 1 35 ? 4.141 -0.078 -17.094 1 90.44 35 ILE B N 1
ATOM 1586 C CA . ILE B 1 35 ? 2.742 0.339 -17.094 1 90.44 35 ILE B CA 1
ATOM 1587 C C . ILE B 1 35 ? 2.316 0.727 -15.688 1 90.44 35 ILE B C 1
ATOM 1589 O O . ILE B 1 35 ? 2.49 -0.049 -14.742 1 90.44 35 ILE B O 1
ATOM 1593 N N . ASP B 1 36 ? 1.791 1.902 -15.602 1 94.56 36 ASP B N 1
ATOM 1594 C CA . ASP B 1 36 ? 1.381 2.379 -14.289 1 94.56 36 ASP B CA 1
ATOM 1595 C C . ASP B 1 36 ? 0.214 1.559 -13.742 1 94.56 36 ASP B C 1
ATOM 1597 O O . ASP B 1 36 ? -0.675 1.159 -14.5 1 94.56 36 ASP B O 1
ATOM 1601 N N . PRO B 1 37 ? 0.189 1.372 -12.422 1 97.38 37 PRO B N 1
ATOM 1602 C CA . PRO B 1 37 ? -0.965 0.691 -11.828 1 97.38 37 PRO B CA 1
ATOM 1603 C C . PRO B 1 37 ? -2.264 1.476 -12 1 97.38 37 PRO B C 1
ATOM 1605 O O . PRO B 1 37 ? -2.252 2.709 -11.984 1 97.38 37 PRO B O 1
ATOM 1608 N N . GLU B 1 38 ? -3.314 0.728 -12.172 1 97.25 38 GLU B N 1
ATOM 1609 C CA . GLU B 1 38 ? -4.641 1.337 -12.25 1 97.25 38 GLU B CA 1
ATOM 1610 C C . GLU B 1 38 ? -5.391 1.192 -10.93 1 97.25 38 GLU B C 1
ATOM 1612 O O . GLU B 1 38 ? -6.434 1.82 -10.727 1 97.25 38 GLU B O 1
ATOM 1617 N N . MET B 1 39 ? -4.918 0.358 -10.125 1 97.81 39 MET B N 1
ATOM 1618 C CA . MET B 1 39 ? -5.523 0.188 -8.805 1 97.81 39 MET B CA 1
ATOM 1619 C C . MET B 1 39 ? -4.523 -0.41 -7.824 1 97.81 39 MET B C 1
ATOM 1621 O O . MET B 1 39 ? -3.412 -0.783 -8.211 1 97.81 39 MET B O 1
ATOM 1625 N N . SER B 1 40 ? -4.773 -0.393 -6.594 1 98.56 40 SER B N 1
ATOM 1626 C CA . SER B 1 40 ? -4.004 -1.03 -5.527 1 98.56 40 SER B CA 1
ATOM 1627 C C . SER B 1 40 ? -4.914 -1.552 -4.422 1 98.56 40 SER B C 1
ATOM 1629 O O . SER B 1 40 ? -5.953 -0.954 -4.133 1 98.56 40 SER B O 1
ATOM 1631 N N . TYR B 1 41 ? -4.578 -2.672 -3.887 1 98.69 41 TYR B N 1
ATOM 1632 C CA . TYR B 1 41 ? -5.23 -3.201 -2.693 1 98.69 41 TYR B CA 1
ATOM 1633 C C . TYR B 1 41 ? -4.211 -3.826 -1.747 1 98.69 41 TYR B C 1
ATOM 1635 O O . TYR B 1 41 ? -3.074 -4.098 -2.141 1 98.69 41 TYR B O 1
ATOM 1643 N N . TYR B 1 42 ? -4.555 -3.936 -0.532 1 98.75 42 TYR B N 1
ATOM 1644 C CA . TYR B 1 42 ? -3.793 -4.781 0.382 1 98.75 42 TYR B CA 1
ATOM 1645 C C . TYR B 1 42 ? -4.648 -5.93 0.903 1 98.75 42 TYR B C 1
ATOM 1647 O O . TYR B 1 42 ? -5.875 -5.82 0.97 1 98.75 42 TYR B O 1
ATOM 1655 N N . SER B 1 43 ? -4 -6.977 1.205 1 98.44 43 SER B N 1
ATOM 1656 C CA . SER B 1 43 ? -4.66 -8.109 1.851 1 98.44 43 SER B CA 1
ATOM 1657 C C . SER B 1 43 ? -3.902 -8.555 3.096 1 98.44 43 SER B C 1
ATOM 1659 O O . SER B 1 43 ? -2.672 -8.469 3.143 1 98.44 43 SER B O 1
ATOM 1661 N N . MET B 1 44 ? -4.605 -8.859 4.078 1 98.19 44 MET B N 1
ATOM 1662 C CA . MET B 1 44 ? -4.078 -9.555 5.25 1 98.19 44 MET B CA 1
ATOM 1663 C C . MET B 1 44 ? -4.469 -11.023 5.234 1 98.19 44 MET B C 1
ATOM 1665 O O . MET B 1 44 ? -5.652 -11.359 5.133 1 98.19 44 MET B O 1
ATOM 1669 N N . THR B 1 45 ? -3.521 -11.906 5.238 1 98.62 45 THR B N 1
ATOM 1670 C CA . THR B 1 45 ? -3.746 -13.344 5.125 1 98.62 45 THR B CA 1
ATOM 1671 C C . THR B 1 45 ? -3.238 -14.07 6.367 1 98.62 45 THR B C 1
ATOM 1673 O O . THR B 1 45 ? -2.117 -13.82 6.82 1 98.62 45 THR B O 1
ATOM 1676 N N . TYR B 1 46 ? -4.047 -14.945 6.945 1 98.38 46 TYR B N 1
ATOM 1677 C CA . TYR B 1 46 ? -3.686 -15.672 8.156 1 98.38 46 TYR B CA 1
ATOM 1678 C C . TYR B 1 46 ? -2.555 -16.656 7.879 1 98.38 46 TYR B C 1
ATOM 1680 O O . TYR B 1 46 ? -2.383 -17.109 6.746 1 98.38 46 TYR B O 1
ATOM 1688 N N . PRO B 1 47 ? -1.825 -17.016 8.984 1 97.75 47 PRO B N 1
ATOM 1689 C CA . PRO B 1 47 ? -0.7 -17.938 8.812 1 97.75 47 PRO B CA 1
ATOM 1690 C C . PRO B 1 47 ? -1.122 -19.281 8.219 1 97.75 47 PRO B C 1
ATOM 1692 O O . PRO B 1 47 ? -2.143 -19.844 8.625 1 97.75 47 PRO B O 1
ATOM 1695 N N . GLY B 1 48 ? -0.331 -19.703 7.234 1 96.94 48 GLY B N 1
ATOM 1696 C CA . GLY B 1 48 ? -0.542 -21.031 6.668 1 96.94 48 GLY B CA 1
ATOM 1697 C C . GLY B 1 48 ? -1.521 -21.031 5.508 1 96.94 48 GLY B C 1
ATOM 1698 O O . GLY B 1 48 ? -1.611 -22.016 4.766 1 96.94 48 GLY B O 1
ATOM 1699 N N . VAL B 1 49 ? -2.211 -19.984 5.281 1 97.44 49 VAL B N 1
ATOM 1700 C CA . VAL B 1 49 ? -3.223 -19.906 4.234 1 97.44 49 VAL B CA 1
ATOM 1701 C C . VAL B 1 49 ? -2.545 -19.734 2.875 1 97.44 49 VAL B C 1
ATOM 1703 O O . VAL B 1 49 ? -1.586 -18.969 2.742 1 97.44 49 VAL B O 1
ATOM 1706 N N . VAL B 1 50 ? -3.055 -20.469 1.87 1 97.5 50 VAL B N 1
ATOM 1707 C CA . VAL B 1 50 ? -2.6 -20.375 0.486 1 97.5 50 VAL B CA 1
ATOM 1708 C C . VAL B 1 50 ? -3.646 -19.656 -0.358 1 97.5 50 VAL B C 1
ATOM 1710 O O . VAL B 1 50 ? -4.832 -20 -0.319 1 97.5 50 VAL B O 1
ATOM 1713 N N . ARG B 1 51 ? -3.254 -18.641 -0.999 1 97.31 51 ARG B N 1
ATOM 1714 C CA . ARG B 1 51 ? -4.066 -17.984 -2.014 1 97.31 51 ARG B CA 1
ATOM 1715 C C . ARG B 1 51 ? -3.525 -18.25 -3.412 1 97.31 51 ARG B C 1
ATOM 1717 O O . ARG B 1 51 ? -2.688 -17.5 -3.916 1 97.31 51 ARG B O 1
ATOM 1724 N N . ALA B 1 52 ? -3.938 -19.219 -4.031 1 96.56 52 ALA B N 1
ATOM 1725 C CA . ALA B 1 52 ? -3.465 -19.734 -5.32 1 96.56 52 ALA B CA 1
ATOM 1726 C C . ALA B 1 52 ? -4.496 -20.656 -5.961 1 96.56 52 ALA B C 1
ATOM 1728 O O . ALA B 1 52 ? -5.387 -21.172 -5.277 1 96.56 52 ALA B O 1
ATOM 1729 N N . TRP B 1 53 ? -4.496 -20.906 -7.246 1 97.31 53 TRP B N 1
ATOM 1730 C CA . TRP B 1 53 ? -3.762 -20.25 -8.32 1 97.31 53 TRP B CA 1
ATOM 1731 C C . TRP B 1 53 ? -4.656 -19.266 -9.07 1 97.31 53 TRP B C 1
ATOM 1733 O O . TRP B 1 53 ? -5.84 -19.547 -9.289 1 97.31 53 TRP B O 1
ATOM 1743 N N . HIS B 1 54 ? -4.074 -18.141 -9.398 1 96.19 54 HIS B N 1
ATOM 1744 C CA . HIS B 1 54 ? -4.789 -17.109 -10.148 1 96.19 54 HIS B CA 1
ATOM 1745 C C . HIS B 1 54 ? -4.047 -16.734 -11.422 1 96.19 54 HIS B C 1
ATOM 1747 O O . HIS B 1 54 ? -2.812 -16.703 -11.438 1 96.19 54 HIS B O 1
ATOM 1753 N N . ARG B 1 55 ? -4.758 -16.516 -12.508 1 96.19 55 ARG B N 1
ATOM 1754 C CA . ARG B 1 55 ? -4.176 -16.031 -13.758 1 96.19 55 ARG B CA 1
ATOM 1755 C C . ARG B 1 55 ? -5.059 -14.969 -14.391 1 96.19 55 ARG B C 1
ATOM 1757 O O . ARG B 1 55 ? -6.285 -15.102 -14.414 1 96.19 55 ARG B O 1
ATOM 1764 N N . HIS B 1 56 ? -4.434 -13.938 -14.836 1 96.19 56 HIS B N 1
ATOM 1765 C CA . HIS B 1 56 ? -5.129 -12.883 -15.562 1 96.19 56 HIS B CA 1
ATOM 1766 C C . HIS B 1 56 ? -4.922 -13.016 -17.062 1 96.19 56 HIS B C 1
ATOM 1768 O O . HIS B 1 56 ? -3.783 -13.07 -17.531 1 96.19 56 HIS B O 1
ATOM 1774 N N . LEU B 1 57 ? -5.992 -12.938 -17.891 1 94.38 57 LEU B N 1
ATOM 1775 C CA . LEU B 1 57 ? -5.922 -13.242 -19.312 1 94.38 57 LEU B CA 1
ATOM 1776 C C . LEU B 1 57 ? -5.988 -11.969 -20.156 1 94.38 57 LEU B C 1
ATOM 1778 O O . LEU B 1 57 ? -5.812 -12.008 -21.375 1 94.38 57 LEU B O 1
ATOM 1782 N N . GLU B 1 58 ? -6.266 -10.914 -19.531 1 94.56 58 GLU B N 1
ATOM 1783 C CA . GLU B 1 58 ? -6.445 -9.664 -20.266 1 94.56 58 GLU B CA 1
ATOM 1784 C C . GLU B 1 58 ? -5.242 -8.742 -20.094 1 94.56 58 GLU B C 1
ATOM 1786 O O . GLU B 1 58 ? -5.395 -7.523 -20.016 1 94.56 58 GLU B O 1
ATOM 1791 N N . GLY B 1 59 ? -4.07 -9.32 -19.844 1 93.12 59 GLY B N 1
ATOM 1792 C CA . GLY B 1 59 ? -2.828 -8.562 -19.859 1 93.12 59 GLY B CA 1
ATOM 1793 C C . GLY B 1 59 ? -2.508 -7.906 -18.531 1 93.12 59 GLY B C 1
ATOM 1794 O O . GLY B 1 59 ? -1.515 -7.184 -18.422 1 93.12 59 GLY B O 1
ATOM 1795 N N . GLN B 1 60 ? -3.303 -8.109 -17.469 1 96.69 60 GLN B N 1
ATOM 1796 C CA . GLN B 1 60 ? -3.033 -7.484 -16.188 1 96.69 60 GLN B CA 1
ATOM 1797 C C . GLN B 1 60 ? -1.689 -7.941 -15.617 1 96.69 60 GLN B C 1
ATOM 1799 O O . GLN B 1 60 ? -1.409 -9.141 -15.562 1 96.69 60 GLN B O 1
ATOM 1804 N N . ILE B 1 61 ? -0.866 -6.996 -15.32 1 97.56 61 ILE B N 1
ATOM 1805 C CA . ILE B 1 61 ? 0.378 -7.23 -14.594 1 97.56 61 ILE B CA 1
ATOM 1806 C C . ILE B 1 61 ? 0.182 -6.906 -13.117 1 97.56 61 ILE B C 1
ATOM 1808 O O . ILE B 1 61 ? -0.442 -5.898 -12.773 1 97.56 61 ILE B O 1
ATOM 1812 N N . ASP B 1 62 ? 0.632 -7.793 -12.258 1 98.06 62 ASP B N 1
ATOM 1813 C CA . ASP B 1 62 ? 0.571 -7.57 -10.82 1 98.06 62 ASP B CA 1
ATOM 1814 C C . ASP B 1 62 ? 1.953 -7.254 -10.25 1 98.06 62 ASP B C 1
ATOM 1816 O O . ASP B 1 62 ? 2.971 -7.652 -10.828 1 98.06 62 ASP B O 1
ATOM 1820 N N . HIS B 1 63 ? 2.014 -6.508 -9.203 1 98.75 63 HIS B N 1
ATOM 1821 C CA . HIS B 1 63 ? 3.219 -6.211 -8.438 1 98.75 63 HIS B CA 1
ATOM 1822 C C . HIS B 1 63 ? 3.006 -6.477 -6.953 1 98.75 63 HIS B C 1
ATOM 1824 O O . HIS B 1 63 ? 2.268 -5.75 -6.285 1 98.75 63 HIS B O 1
ATOM 1830 N N . PHE B 1 64 ? 3.633 -7.492 -6.406 1 98.81 64 PHE B N 1
ATOM 1831 C CA . PHE B 1 64 ? 3.439 -7.918 -5.027 1 98.81 64 PHE B CA 1
ATOM 1832 C C . PHE B 1 64 ? 4.512 -7.32 -4.121 1 98.81 64 PHE B C 1
ATOM 1834 O O . PHE B 1 64 ? 5.699 -7.348 -4.453 1 98.81 64 PHE B O 1
ATOM 1841 N N . VAL B 1 65 ? 4.133 -6.746 -3.07 1 98.75 65 VAL B N 1
ATOM 1842 C CA . VAL B 1 65 ? 4.984 -6.309 -1.969 1 98.75 65 VAL B CA 1
ATOM 1843 C C . VAL B 1 65 ? 4.434 -6.84 -0.647 1 98.75 65 VAL B C 1
ATOM 1845 O O . VAL B 1 65 ? 3.219 -6.852 -0.435 1 98.75 65 VAL B O 1
ATOM 1848 N N . CYS B 1 66 ? 5.273 -7.227 0.249 1 98.75 66 CYS B N 1
ATOM 1849 C CA . CYS B 1 66 ? 4.836 -7.734 1.544 1 98.75 66 CYS B C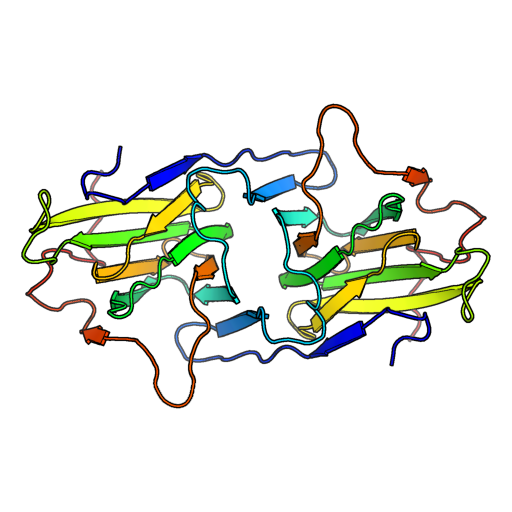A 1
ATOM 1850 C C . CYS B 1 66 ? 5.473 -6.949 2.684 1 98.75 66 CYS B C 1
ATOM 1852 O O . CYS B 1 66 ? 6.523 -7.336 3.199 1 98.75 66 CYS B O 1
ATOM 1854 N N . PRO B 1 67 ? 4.805 -5.906 3.164 1 98.38 67 PRO B N 1
ATOM 1855 C CA . PRO B 1 67 ? 5.375 -5.035 4.195 1 98.38 67 PRO B CA 1
ATOM 1856 C C . PRO B 1 67 ? 5.473 -5.715 5.555 1 98.38 67 PRO B C 1
ATOM 1858 O O . PRO B 1 67 ? 6.309 -5.34 6.379 1 98.38 67 PRO B O 1
ATOM 1861 N N . LYS B 1 68 ? 4.574 -6.613 5.871 1 97.69 68 LYS B N 1
ATOM 1862 C CA . LYS B 1 68 ? 4.508 -7.289 7.164 1 97.69 68 LYS B CA 1
ATOM 1863 C C . LYS B 1 68 ? 4.293 -8.789 6.988 1 97.69 68 LYS B C 1
ATOM 1865 O O . LYS B 1 68 ? 3.52 -9.211 6.125 1 97.69 68 LYS B O 1
ATOM 1870 N N . GLY B 1 69 ? 4.898 -9.555 7.887 1 97.5 69 GLY B N 1
ATOM 1871 C CA . GLY B 1 69 ? 4.848 -11 7.727 1 97.5 69 GLY B CA 1
ATOM 1872 C C . GLY B 1 69 ? 5.766 -11.508 6.633 1 97.5 69 GLY B C 1
ATOM 1873 O O . GLY B 1 69 ? 6.777 -10.883 6.32 1 97.5 69 GLY B O 1
ATOM 1874 N N . ARG B 1 70 ? 5.516 -12.75 6.258 1 97.44 70 ARG B N 1
ATOM 1875 C CA . ARG B 1 70 ? 6.301 -13.406 5.223 1 97.44 70 ARG B CA 1
ATOM 1876 C C . ARG B 1 70 ? 5.418 -14.273 4.328 1 97.44 70 ARG B C 1
ATOM 1878 O O . ARG B 1 70 ? 4.52 -14.961 4.812 1 97.44 70 ARG B O 1
ATOM 1885 N N . ILE B 1 71 ? 5.746 -14.18 3.033 1 98.12 71 ILE B N 1
ATOM 1886 C CA . ILE B 1 71 ? 4.977 -14.992 2.1 1 98.12 71 ILE B CA 1
ATOM 1887 C C . ILE B 1 71 ? 5.922 -15.695 1.125 1 98.12 71 ILE B C 1
ATOM 1889 O O . ILE B 1 71 ? 6.992 -15.172 0.806 1 98.12 71 ILE B O 1
ATOM 1893 N N . THR B 1 72 ? 5.555 -16.859 0.71 1 97.62 72 THR B N 1
ATOM 1894 C CA . THR B 1 72 ? 6.129 -17.5 -0.476 1 97.62 72 THR B CA 1
ATOM 1895 C C . THR B 1 72 ? 5.27 -17.203 -1.705 1 97.62 72 THR B C 1
ATOM 1897 O O . THR B 1 72 ? 4.055 -17.422 -1.684 1 97.62 72 THR B O 1
ATOM 1900 N N . VAL B 1 73 ? 5.887 -16.703 -2.756 1 98.38 73 VAL B N 1
ATOM 1901 C CA . VAL B 1 73 ? 5.188 -16.438 -4.008 1 98.38 73 VAL B CA 1
ATOM 1902 C C . VAL B 1 73 ? 5.582 -17.469 -5.059 1 98.38 73 VAL B C 1
ATOM 1904 O O . VAL B 1 73 ? 6.77 -17.719 -5.27 1 98.38 73 VAL B O 1
ATOM 1907 N N . GLY B 1 74 ? 4.602 -18.062 -5.641 1 98.19 74 GLY B N 1
ATOM 1908 C CA . GLY B 1 74 ? 4.82 -18.969 -6.762 1 98.19 74 GLY B CA 1
ATOM 1909 C C . GLY B 1 74 ? 4.297 -18.422 -8.078 1 98.19 74 GLY B C 1
ATOM 1910 O O . GLY B 1 74 ? 3.199 -17.859 -8.133 1 98.19 74 GLY B O 1
ATOM 1911 N N . ILE B 1 75 ? 5.098 -18.5 -9.07 1 98.5 75 ILE B N 1
ATOM 1912 C CA . ILE B 1 75 ? 4.723 -18.109 -10.422 1 98.5 75 ILE B CA 1
ATOM 1913 C C . ILE B 1 75 ? 5.039 -19.234 -11.391 1 98.5 75 ILE B C 1
ATOM 1915 O O . ILE B 1 75 ? 6.152 -19.766 -11.398 1 98.5 75 ILE B O 1
ATOM 1919 N N . TYR B 1 76 ? 4.062 -19.609 -12.203 1 98.5 76 TYR B N 1
ATOM 1920 C CA . TYR B 1 76 ? 4.227 -20.672 -13.188 1 98.5 76 TYR B CA 1
ATOM 1921 C C . TYR B 1 76 ? 3.885 -20.172 -14.586 1 98.5 76 TYR B C 1
ATOM 1923 O O . TYR B 1 76 ? 2.783 -19.672 -14.828 1 98.5 76 TYR B O 1
ATOM 1931 N N . ASP B 1 77 ? 4.82 -20.344 -15.523 1 98.31 77 ASP B N 1
ATOM 1932 C CA . ASP B 1 77 ? 4.629 -19.891 -16.906 1 98.31 77 ASP B CA 1
ATOM 1933 C C . ASP B 1 77 ? 3.979 -20.984 -17.75 1 98.31 77 ASP B C 1
ATOM 1935 O O . ASP B 1 77 ? 4.652 -21.922 -18.188 1 98.31 77 ASP B O 1
ATOM 1939 N N . ASP B 1 78 ? 2.748 -20.781 -18.016 1 95.69 78 ASP B N 1
ATOM 1940 C CA . ASP B 1 78 ? 2.014 -21.734 -18.844 1 95.69 78 ASP B CA 1
ATOM 1941 C C . ASP B 1 78 ? 1.698 -21.125 -20.219 1 95.69 78 ASP B C 1
ATOM 1943 O O . ASP B 1 78 ? 0.807 -21.594 -20.922 1 95.69 78 ASP B O 1
ATOM 1947 N N . ARG B 1 79 ? 2.295 -20.078 -20.531 1 95.5 79 ARG B N 1
ATOM 1948 C CA . ARG B 1 79 ? 2.043 -19.406 -21.797 1 95.5 79 ARG B CA 1
ATOM 1949 C C . ARG B 1 79 ? 2.566 -20.234 -22.969 1 95.5 79 ARG B C 1
ATOM 1951 O O . ARG B 1 79 ? 3.73 -20.641 -22.969 1 95.5 79 ARG B O 1
ATOM 1958 N N . GLU B 1 80 ? 1.787 -20.562 -23.922 1 92.69 80 GLU B N 1
ATOM 1959 C CA . GLU B 1 80 ? 2.109 -21.438 -25.031 1 92.69 80 GLU B CA 1
ATOM 1960 C C . GLU B 1 80 ? 3.287 -20.906 -25.844 1 92.69 80 GLU B C 1
ATOM 1962 O O . GLU B 1 80 ? 4.168 -21.672 -26.25 1 92.69 80 GLU B O 1
ATOM 1967 N N . ASP B 1 81 ? 3.512 -19.625 -26.109 1 91.31 81 ASP B N 1
ATOM 1968 C CA . ASP B 1 81 ? 4.562 -19.078 -26.953 1 91.31 81 ASP B CA 1
ATOM 1969 C C . ASP B 1 81 ? 5.641 -18.391 -26.109 1 91.31 81 ASP B C 1
ATOM 1971 O O . ASP B 1 81 ? 6.457 -17.641 -26.641 1 91.31 81 ASP B O 1
ATOM 1975 N N . SER B 1 82 ? 5.668 -18.828 -24.891 1 96.19 82 SER B N 1
ATOM 1976 C CA . SER B 1 82 ? 6.676 -18.234 -24.016 1 96.19 82 SER B CA 1
ATOM 1977 C C . SER B 1 82 ? 7.992 -19.016 -24.094 1 96.19 82 SER B C 1
ATOM 1979 O O . SER B 1 82 ? 7.992 -20.234 -24.125 1 96.19 82 SER B O 1
ATOM 1981 N N . PRO B 1 83 ? 9.219 -18.344 -24.172 1 97.69 83 PRO B N 1
ATOM 1982 C CA . PRO B 1 83 ? 10.516 -19.031 -24.125 1 97.69 83 PRO B CA 1
ATOM 1983 C C . PRO B 1 83 ? 10.75 -19.75 -22.797 1 97.69 83 PRO B C 1
ATOM 1985 O O . PRO B 1 83 ? 11.688 -20.547 -22.688 1 97.69 83 PRO B O 1
ATOM 1988 N N . THR B 1 84 ? 9.922 -19.5 -21.75 1 98.31 84 THR B N 1
ATOM 1989 C CA . THR B 1 84 ? 10.109 -20.109 -20.453 1 98.31 84 THR B CA 1
ATOM 1990 C C . THR B 1 84 ? 8.883 -20.922 -20.047 1 98.31 84 THR B C 1
ATOM 1992 O O . THR B 1 84 ? 8.586 -21.062 -18.859 1 98.31 84 THR B O 1
ATOM 1995 N N . GLN B 1 85 ? 8.125 -21.328 -21.094 1 97.75 85 GLN B N 1
ATOM 1996 C CA . GLN B 1 85 ? 6.957 -22.156 -20.797 1 97.75 85 GLN B CA 1
ATOM 1997 C C . GLN B 1 85 ? 7.34 -23.359 -19.938 1 97.75 85 GLN B C 1
ATOM 1999 O O . GLN B 1 85 ? 8.336 -24.031 -20.203 1 97.75 85 GLN B O 1
ATOM 2004 N N . GLY B 1 86 ? 6.555 -23.531 -18.891 1 97.25 86 GLY B N 1
ATOM 2005 C CA . GLY B 1 86 ? 6.789 -24.688 -18.031 1 97.25 86 GLY B CA 1
ATOM 2006 C C . GLY B 1 86 ? 7.684 -24.375 -16.844 1 97.25 86 GLY B C 1
ATOM 2007 O O . GLY B 1 86 ? 7.828 -25.203 -15.945 1 97.25 86 GLY B O 1
ATOM 2008 N N . GLU B 1 87 ? 8.266 -23.203 -16.844 1 98 87 GLU B N 1
ATOM 2009 C CA . GLU B 1 87 ? 9.156 -22.828 -15.742 1 98 87 GLU B CA 1
ATOM 2010 C C . GLU B 1 87 ? 8.359 -22.359 -14.523 1 98 87 GLU B C 1
ATOM 2012 O O . GLU B 1 87 ? 7.254 -21.828 -14.664 1 98 87 GLU B O 1
ATOM 2017 N N . LEU B 1 88 ? 8.938 -22.609 -13.336 1 97.94 88 LEU B N 1
ATOM 2018 C CA . LEU B 1 88 ? 8.375 -22.234 -12.047 1 97.94 88 LEU B CA 1
ATOM 2019 C C . LEU B 1 88 ? 9.367 -21.375 -11.258 1 97.94 88 LEU B C 1
ATOM 2021 O O . LEU B 1 88 ? 10.531 -21.75 -11.117 1 97.94 88 LEU B O 1
ATOM 2025 N N . ASP B 1 89 ? 8.953 -20.203 -10.898 1 98.25 89 ASP B N 1
ATOM 2026 C CA . ASP B 1 89 ? 9.711 -19.359 -9.977 1 98.25 89 ASP B CA 1
ATOM 2027 C C . ASP B 1 89 ? 9.07 -19.344 -8.594 1 98.25 89 ASP B C 1
ATOM 2029 O O . ASP B 1 89 ? 7.844 -19.297 -8.477 1 98.25 89 ASP B O 1
ATOM 2033 N N . THR B 1 90 ? 9.836 -19.344 -7.555 1 97.25 90 THR B N 1
ATOM 2034 C CA . THR B 1 90 ? 9.383 -19.172 -6.18 1 97.25 90 THR B CA 1
ATOM 2035 C C . THR B 1 90 ? 10.195 -18.078 -5.484 1 97.25 90 THR B C 1
ATOM 2037 O O . THR B 1 90 ? 11.422 -18.016 -5.637 1 97.25 90 THR B O 1
ATOM 2040 N N . PHE B 1 91 ? 9.531 -17.266 -4.777 1 97.5 91 PHE B N 1
ATOM 2041 C CA . PHE B 1 91 ? 10.164 -16.188 -4.023 1 97.5 91 PHE B CA 1
ATOM 2042 C C . PHE B 1 91 ? 9.672 -16.156 -2.584 1 97.5 91 PHE B C 1
ATOM 2044 O O . PHE B 1 91 ? 8.508 -16.469 -2.32 1 97.5 91 PHE B O 1
ATOM 2051 N N . VAL B 1 92 ? 10.547 -15.859 -1.661 1 96.88 92 VAL B N 1
ATOM 2052 C CA . VAL B 1 92 ? 10.148 -15.547 -0.292 1 96.88 92 VAL B CA 1
ATOM 2053 C C . VAL B 1 92 ? 10.391 -14.062 -0.014 1 96.88 92 VAL B C 1
ATOM 2055 O O . VAL B 1 92 ? 11.523 -13.594 -0.075 1 96.88 92 VAL B O 1
ATOM 2058 N N . ILE B 1 93 ? 9.289 -13.375 0.238 1 97.88 93 ILE B N 1
ATOM 2059 C CA . ILE B 1 93 ? 9.422 -11.945 0.523 1 97.88 93 ILE B CA 1
ATOM 2060 C C . ILE B 1 93 ? 8.672 -11.609 1.808 1 97.88 93 ILE B C 1
ATOM 2062 O O . ILE B 1 93 ? 7.816 -12.375 2.256 1 97.88 93 ILE B O 1
ATOM 2066 N N . GLY B 1 94 ? 9.031 -10.438 2.432 1 97.19 94 GLY B N 1
ATOM 2067 C CA . GLY B 1 94 ? 8.453 -9.992 3.689 1 97.19 94 GLY B CA 1
ATOM 2068 C C . GLY B 1 94 ? 9.312 -8.977 4.414 1 97.19 94 GLY B C 1
ATOM 2069 O O . GLY B 1 94 ? 10.125 -8.289 3.791 1 97.19 94 GLY B O 1
ATOM 2070 N N . GLU B 1 95 ? 9.102 -8.867 5.723 1 94.31 95 GLU B N 1
ATOM 2071 C CA . GLU B 1 95 ? 9.727 -7.848 6.559 1 94.31 95 GLU B CA 1
ATOM 2072 C C . GLU B 1 95 ? 11.25 -7.926 6.477 1 94.31 95 GLU B C 1
ATOM 2074 O O . GLU B 1 95 ? 11.93 -6.898 6.504 1 94.31 95 GLU B O 1
ATOM 2079 N N . HIS B 1 96 ? 11.789 -9.125 6.355 1 91.5 96 HIS B N 1
ATOM 2080 C CA . HIS B 1 96 ? 13.242 -9.281 6.363 1 91.5 96 HIS B CA 1
ATOM 2081 C C . HIS B 1 96 ? 13.789 -9.43 4.949 1 91.5 96 HIS B C 1
ATOM 2083 O O . HIS B 1 96 ? 14.977 -9.711 4.766 1 91.5 96 HIS B O 1
ATOM 2089 N N . ASN B 1 97 ? 13.039 -9.359 3.959 1 95.62 97 ASN B N 1
ATOM 2090 C CA . ASN B 1 97 ? 13.359 -9.398 2.535 1 95.62 97 ASN B CA 1
ATOM 2091 C C . ASN B 1 97 ? 12.359 -8.586 1.716 1 95.62 97 ASN B C 1
ATOM 2093 O O . ASN B 1 97 ? 11.531 -9.148 1.001 1 95.62 97 ASN B O 1
ATOM 2097 N N . GLN B 1 98 ? 12.57 -7.262 1.79 1 97.81 98 GLN B N 1
ATOM 2098 C CA . GLN B 1 98 ? 11.625 -6.375 1.126 1 97.81 98 GLN B CA 1
ATOM 2099 C C . GLN B 1 98 ? 11.906 -6.289 -0.372 1 97.81 98 GLN B C 1
ATOM 2101 O O . GLN B 1 98 ? 12.945 -5.777 -0.784 1 97.81 98 GLN B O 1
ATOM 2106 N N . GLN B 1 99 ? 10.992 -6.797 -1.147 1 98.38 99 GLN B N 1
ATOM 2107 C CA . GLN B 1 99 ? 11.094 -6.781 -2.604 1 98.38 99 GLN B CA 1
ATOM 2108 C C . GLN B 1 99 ? 9.734 -6.5 -3.244 1 98.38 99 GLN B C 1
ATOM 2110 O O . GLN B 1 99 ? 8.695 -6.68 -2.611 1 98.38 99 GLN B O 1
ATOM 2115 N N . VAL B 1 100 ? 9.773 -5.977 -4.422 1 98.69 100 VAL B N 1
ATOM 2116 C CA . VAL B 1 100 ? 8.594 -5.977 -5.281 1 98.69 100 VAL B CA 1
ATOM 2117 C C . VAL B 1 100 ? 8.773 -6.992 -6.406 1 98.69 100 VAL B C 1
ATOM 2119 O O . VAL B 1 100 ? 9.844 -7.07 -7.016 1 98.69 100 VAL B O 1
ATOM 2122 N N . ILE B 1 101 ? 7.785 -7.84 -6.609 1 98.69 101 ILE B N 1
ATOM 2123 C CA . ILE B 1 101 ? 7.789 -8.836 -7.676 1 98.69 101 ILE B CA 1
ATOM 2124 C C . ILE B 1 101 ? 6.801 -8.43 -8.766 1 98.69 101 ILE B C 1
ATOM 2126 O O . ILE B 1 101 ? 5.602 -8.305 -8.508 1 98.69 101 ILE B O 1
ATOM 2130 N N . ARG B 1 102 ? 7.289 -8.156 -9.93 1 98.69 102 ARG B N 1
ATOM 2131 C CA . ARG B 1 102 ? 6.453 -7.941 -11.109 1 98.69 102 ARG B CA 1
ATOM 2132 C C . ARG B 1 102 ? 6.02 -9.266 -11.727 1 98.69 102 ARG B C 1
ATOM 2134 O O . ARG B 1 102 ? 6.859 -10.078 -12.109 1 98.69 102 ARG B O 1
ATOM 2141 N N . ILE B 1 103 ? 4.766 -9.539 -11.859 1 98.19 103 ILE B N 1
ATOM 2142 C CA . ILE B 1 103 ? 4.195 -10.789 -12.344 1 98.19 103 ILE B CA 1
ATOM 2143 C C . ILE B 1 103 ? 3.439 -10.547 -13.648 1 98.19 103 ILE B C 1
ATOM 2145 O O . ILE B 1 103 ? 2.402 -9.875 -13.656 1 98.19 103 ILE B O 1
ATOM 2149 N N . PRO B 1 104 ? 3.945 -11.047 -14.719 1 96.75 104 PRO B N 1
ATOM 2150 C CA . PRO B 1 104 ? 3.283 -10.812 -16 1 96.75 104 PRO B CA 1
ATOM 2151 C C . PRO B 1 104 ? 1.918 -11.484 -16.094 1 96.75 104 PRO B C 1
ATOM 2153 O O . PRO B 1 104 ? 1.673 -12.484 -15.414 1 96.75 104 PRO B O 1
ATOM 2156 N N . GLY B 1 105 ? 1.042 -10.906 -16.922 1 94.81 105 GLY B N 1
ATOM 2157 C CA . GLY B 1 105 ? -0.223 -11.562 -17.219 1 94.81 105 GLY B CA 1
ATOM 2158 C C . GLY B 1 105 ? -0.053 -12.938 -17.844 1 94.81 105 GLY B C 1
ATOM 2159 O O . GLY B 1 105 ? 1.02 -13.266 -18.359 1 94.81 105 GLY B O 1
ATOM 2160 N N . ASP B 1 106 ? -1 -13.75 -17.703 1 95.62 106 ASP B N 1
ATOM 2161 C CA . ASP B 1 106 ? -1.109 -15.062 -18.328 1 95.62 106 ASP B CA 1
ATOM 2162 C C . ASP B 1 106 ? -0.263 -16.094 -17.594 1 95.62 106 ASP B C 1
ATOM 2164 O O . ASP B 1 106 ? -0.275 -17.281 -17.938 1 95.62 106 ASP B O 1
ATOM 2168 N N . CYS B 1 107 ? 0.533 -15.672 -16.625 1 97.75 107 CYS B N 1
ATOM 2169 C CA . CYS B 1 107 ? 1.199 -16.625 -15.758 1 97.75 107 CYS B CA 1
ATOM 2170 C C . CYS B 1 107 ? 0.323 -16.969 -14.555 1 97.75 107 CYS B C 1
ATOM 2172 O O . CYS B 1 107 ? -0.329 -16.094 -13.984 1 97.75 107 CYS B O 1
ATOM 2174 N N . TRP B 1 108 ? 0.292 -18.234 -14.211 1 97.94 108 TRP B N 1
ATOM 2175 C CA . TRP B 1 108 ? -0.312 -18.609 -12.938 1 97.94 108 TRP B CA 1
ATOM 2176 C C . TRP B 1 108 ? 0.508 -18.094 -11.766 1 97.94 108 TRP B C 1
ATOM 2178 O O . TRP B 1 108 ? 1.739 -18.156 -11.781 1 97.94 108 TRP B O 1
ATOM 2188 N N . HIS B 1 109 ? -0.156 -17.562 -10.812 1 98.5 109 HIS B N 1
ATOM 2189 C CA . HIS B 1 109 ? 0.577 -17.078 -9.648 1 98.5 109 HIS B CA 1
ATOM 2190 C C . HIS B 1 109 ? -0.259 -17.219 -8.383 1 98.5 109 HIS B C 1
ATOM 2192 O O . HIS B 1 109 ? -1.479 -17.375 -8.445 1 98.5 109 HIS B O 1
ATOM 2198 N N . GLY B 1 110 ? 0.348 -17.203 -7.258 1 97.94 110 GLY B N 1
ATOM 2199 C CA . GLY B 1 110 ? -0.226 -17.266 -5.922 1 97.94 110 GLY B CA 1
ATOM 2200 C C . GLY B 1 110 ? 0.8 -17.062 -4.82 1 97.94 110 GLY B C 1
ATOM 2201 O O . GLY B 1 110 ? 1.979 -16.828 -5.098 1 97.94 110 GLY B O 1
ATOM 2202 N N . PHE B 1 111 ? 0.277 -17.109 -3.594 1 98.44 111 PHE B N 1
ATOM 2203 C CA . PHE B 1 111 ? 1.203 -16.984 -2.475 1 98.44 111 PHE B CA 1
ATOM 2204 C C . PHE B 1 111 ? 0.67 -17.719 -1.24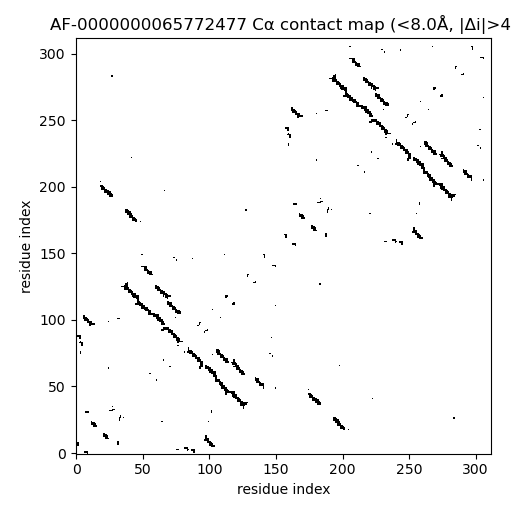6 1 98.44 111 PHE B C 1
ATOM 2206 O O . PHE B 1 111 ? -0.514 -18.047 -1.184 1 98.44 111 PHE B O 1
ATOM 2213 N N . LYS B 1 112 ? 1.509 -18 -0.33 1 98.19 112 LYS B N 1
ATOM 2214 C CA . LYS B 1 112 ? 1.21 -18.578 0.975 1 98.19 112 LYS B CA 1
ATOM 2215 C C . LYS B 1 112 ? 1.771 -17.719 2.104 1 98.19 112 LYS B C 1
ATOM 2217 O O . LYS B 1 112 ? 2.92 -17.281 2.043 1 98.19 112 LYS B O 1
ATOM 2222 N N . ALA B 1 113 ? 0.904 -17.438 3.037 1 98.12 113 ALA B N 1
ATOM 2223 C CA . ALA B 1 113 ? 1.4 -16.781 4.246 1 98.12 113 ALA B CA 1
ATOM 2224 C C . ALA B 1 113 ? 2.191 -17.75 5.113 1 98.12 113 ALA B C 1
ATOM 2226 O O . ALA B 1 113 ? 1.627 -18.703 5.668 1 98.12 113 ALA B O 1
ATOM 2227 N N . ILE B 1 114 ? 3.418 -17.438 5.176 1 95.81 114 ILE B N 1
ATOM 2228 C CA . ILE B 1 114 ? 4.258 -18.344 5.949 1 95.81 114 ILE B CA 1
ATOM 2229 C C . ILE B 1 114 ? 4.664 -17.672 7.262 1 95.81 114 ILE B C 1
ATOM 2231 O O . ILE B 1 114 ? 4.602 -16.453 7.391 1 95.81 114 ILE B O 1
ATOM 2235 N N . GLY B 1 115 ? 5.012 -18.469 8.297 1 91.38 115 GLY B N 1
ATOM 2236 C CA . GLY B 1 115 ? 5.316 -17.969 9.633 1 91.38 115 GLY B CA 1
ATOM 2237 C C . GLY B 1 115 ? 4.16 -18.094 10.602 1 91.38 115 GLY B C 1
ATOM 2238 O O . GLY B 1 115 ? 3.219 -18.859 10.352 1 91.38 115 GLY B O 1
ATOM 2239 N N . ASP B 1 116 ? 4.219 -17.25 11.703 1 94.44 116 ASP B N 1
ATOM 2240 C CA . ASP B 1 116 ? 3.248 -17.438 12.781 1 94.44 116 ASP B CA 1
ATOM 2241 C C . ASP B 1 116 ? 2.369 -16.188 12.938 1 94.44 116 ASP B C 1
ATOM 2243 O O . ASP B 1 116 ? 1.508 -16.141 13.812 1 94.44 116 ASP B O 1
ATOM 2247 N N . GLU B 1 117 ? 2.59 -15.234 12.117 1 95.38 117 GLU B N 1
ATOM 2248 C CA . GLU B 1 117 ? 1.774 -14.023 12.148 1 95.38 117 GLU B CA 1
ATOM 2249 C C . GLU B 1 117 ? 1.109 -13.773 10.805 1 95.38 117 GLU B C 1
ATOM 2251 O O . GLU B 1 117 ? 1.604 -14.227 9.766 1 95.38 117 GLU B O 1
ATOM 2256 N N . PRO B 1 118 ? -0.034 -13.055 10.82 1 97.38 118 PRO B N 1
ATOM 2257 C CA . PRO B 1 118 ? -0.652 -12.703 9.539 1 97.38 118 PRO B CA 1
ATOM 2258 C C . PRO B 1 118 ? 0.281 -11.898 8.641 1 97.38 118 PRO B C 1
ATOM 2260 O O . PRO B 1 118 ? 1.114 -11.133 9.125 1 97.38 118 PRO B O 1
ATOM 2263 N N . SER B 1 119 ? 0.15 -12.148 7.344 1 98.38 119 SER B N 1
ATOM 2264 C CA . SER B 1 119 ? 0.969 -11.438 6.371 1 98.38 119 SER B CA 1
ATOM 2265 C C . SER B 1 119 ? 0.158 -10.367 5.645 1 98.38 119 SER B C 1
ATOM 2267 O O . SER B 1 119 ? -0.997 -10.594 5.281 1 98.38 119 SER B O 1
ATOM 2269 N N . LEU B 1 120 ? 0.749 -9.188 5.531 1 98.5 120 LEU B N 1
ATOM 2270 C CA . LEU B 1 120 ? 0.159 -8.102 4.758 1 98.5 120 LEU B CA 1
ATOM 2271 C C . LEU B 1 120 ? 0.811 -8 3.383 1 98.5 120 LEU B C 1
ATOM 2273 O O . LEU B 1 120 ? 2.027 -7.832 3.277 1 98.5 120 LEU B O 1
ATOM 2277 N N . LEU B 1 121 ? 0.009 -8.148 2.344 1 98.75 121 LEU B N 1
ATOM 2278 C CA . LEU B 1 121 ? 0.468 -8.016 0.965 1 98.75 121 LEU B CA 1
ATOM 2279 C C . LEU B 1 121 ? -0.165 -6.801 0.297 1 98.75 121 LEU B C 1
ATOM 2281 O O . LEU B 1 121 ? -1.37 -6.574 0.424 1 98.75 121 LEU B O 1
ATOM 2285 N N . ILE B 1 122 ? 0.627 -5.965 -0.303 1 98.81 122 ILE B N 1
ATOM 2286 C CA . ILE B 1 122 ? 0.142 -4.895 -1.166 1 98.81 122 ILE B CA 1
ATOM 2287 C C . ILE B 1 122 ? 0.342 -5.277 -2.629 1 98.81 122 ILE B C 1
ATOM 2289 O O . ILE B 1 122 ? 1.416 -5.746 -3.014 1 98.81 122 ILE B O 1
ATOM 2293 N N . ASN B 1 123 ? -0.699 -5.152 -3.396 1 98.81 123 ASN B N 1
ATOM 2294 C CA . ASN B 1 123 ? -0.624 -5.387 -4.836 1 98.81 123 ASN B CA 1
ATOM 2295 C C . ASN B 1 123 ? -0.941 -4.125 -5.629 1 98.81 123 ASN B C 1
ATOM 2297 O O . ASN B 1 123 ? -1.746 -3.299 -5.191 1 98.81 123 ASN B O 1
ATOM 2301 N N . TYR B 1 124 ? -0.273 -3.994 -6.785 1 98.56 124 TYR B N 1
ATOM 2302 C CA . TYR B 1 124 ? -0.489 -2.904 -7.73 1 98.56 124 TYR B CA 1
ATOM 2303 C C . TYR B 1 124 ? -0.821 -3.439 -9.117 1 98.56 124 TYR B C 1
ATOM 2305 O O . TYR B 1 124 ? 0.046 -3.494 -9.992 1 98.56 124 TYR B O 1
ATOM 2313 N N . PRO B 1 125 ? -2.082 -3.779 -9.391 1 97.81 125 PRO B N 1
ATOM 2314 C CA . PRO B 1 125 ? -2.469 -4.254 -10.719 1 97.81 125 PRO B CA 1
ATOM 2315 C C . PRO B 1 125 ? -2.504 -3.137 -11.758 1 97.81 125 PRO B C 1
ATOM 2317 O O . PRO B 1 125 ? -2.873 -2.004 -11.438 1 97.81 125 PRO B O 1
ATOM 2320 N N . THR B 1 126 ? -2.219 -3.486 -12.969 1 97.56 126 THR B N 1
ATOM 2321 C CA . THR B 1 126 ? -2.201 -2.508 -14.047 1 97.56 126 THR B CA 1
ATOM 2322 C C . THR B 1 126 ? -3.594 -2.34 -14.648 1 97.56 126 THR B C 1
ATOM 2324 O O . THR B 1 126 ? -3.818 -1.446 -15.469 1 97.56 126 THR B O 1
ATOM 2327 N N . ASN B 1 127 ? -4.531 -3.203 -14.336 1 96.62 127 ASN B N 1
ATOM 2328 C CA . ASN B 1 127 ? -5.906 -3.102 -14.812 1 96.62 127 ASN B CA 1
ATOM 2329 C C . ASN B 1 127 ? -6.883 -2.857 -13.664 1 96.62 127 ASN B C 1
ATOM 2331 O O . ASN B 1 127 ? -6.699 -3.387 -12.57 1 96.62 127 ASN B O 1
ATOM 2335 N N . LEU B 1 128 ? -7.883 -2.096 -14 1 96.06 128 LEU B N 1
ATOM 2336 C CA . LEU B 1 128 ? -8.977 -1.938 -13.047 1 96.06 128 LEU B CA 1
ATOM 2337 C C . LEU B 1 128 ? -9.789 -3.225 -12.938 1 96.06 128 LEU B C 1
ATOM 2339 O O . LEU B 1 128 ? -10.078 -3.873 -13.945 1 96.06 128 LEU B O 1
ATOM 2343 N N . TYR B 1 129 ? -10.109 -3.561 -11.727 1 94.19 129 TYR B N 1
ATOM 2344 C CA . TYR B 1 129 ? -10.984 -4.711 -11.531 1 94.19 129 TYR B CA 1
ATOM 2345 C C . TYR B 1 129 ? -12.383 -4.43 -12.055 1 94.19 129 TYR B C 1
ATOM 2347 O O . TYR B 1 129 ? -13 -3.418 -11.695 1 94.19 129 TYR B O 1
ATOM 2355 N N . ASP B 1 130 ? -12.812 -5.301 -12.914 1 92.06 130 ASP B N 1
ATOM 2356 C CA . ASP B 1 130 ? -14.18 -5.223 -13.422 1 92.06 130 ASP B CA 1
ATOM 2357 C C . ASP B 1 130 ? -15.102 -6.156 -12.641 1 92.06 130 ASP B C 1
ATOM 2359 O O . ASP B 1 130 ? -15.078 -7.371 -12.844 1 92.06 130 ASP B O 1
AT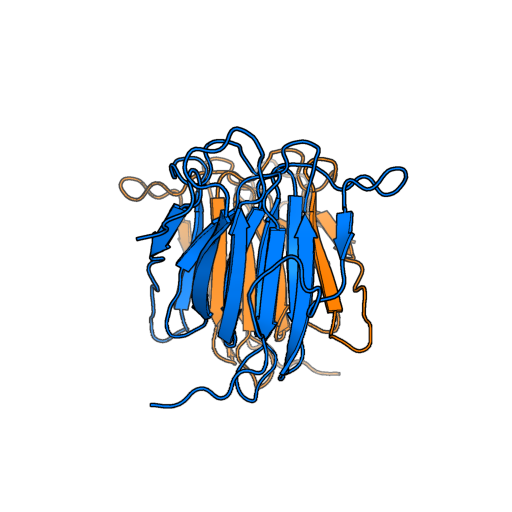OM 2363 N N . TYR B 1 131 ? -15.906 -5.617 -11.891 1 90.88 131 TYR B N 1
ATOM 2364 C CA . TYR B 1 131 ? -16.781 -6.395 -11.023 1 90.88 131 TYR B CA 1
ATOM 2365 C C . TYR B 1 131 ? -17.797 -7.18 -11.836 1 90.88 131 TYR B C 1
ATOM 2367 O O . TYR B 1 131 ? -18.25 -8.25 -11.422 1 90.88 131 TYR B O 1
ATOM 2375 N N . GLU B 1 132 ? -18.25 -6.699 -12.984 1 91.88 132 GLU B N 1
ATOM 2376 C CA . GLU B 1 132 ? -19.266 -7.32 -13.812 1 91.88 132 GLU B CA 1
ATOM 2377 C C . GLU B 1 132 ? -18.672 -8.422 -14.688 1 91.88 132 GLU B C 1
ATOM 2379 O O . GLU B 1 132 ? -19.359 -9.398 -15.016 1 91.88 132 GLU B O 1
ATOM 2384 N N . ASP B 1 133 ? -17.406 -8.219 -15.086 1 91.06 133 ASP B N 1
ATOM 2385 C CA . ASP B 1 133 ? -16.703 -9.188 -15.922 1 91.06 133 ASP B CA 1
ATOM 2386 C C . ASP B 1 133 ? -15.266 -9.375 -15.453 1 91.06 133 ASP B C 1
ATOM 2388 O O . ASP B 1 133 ? -14.328 -8.93 -16.125 1 91.06 133 ASP B O 1
ATOM 2392 N N . PRO B 1 134 ? -15.125 -10.047 -14.336 1 90.44 134 PRO B N 1
ATOM 2393 C CA . PRO B 1 134 ? -13.789 -10.172 -13.742 1 90.44 134 PRO B CA 1
ATOM 2394 C C . PRO B 1 134 ? -12.836 -11.008 -14.594 1 90.44 134 PRO B C 1
ATOM 2396 O O . PRO B 1 134 ? -13.234 -12.039 -15.141 1 90.44 134 PRO B O 1
ATOM 2399 N N . ASP B 1 135 ? -11.641 -10.469 -14.844 1 89.56 135 ASP B N 1
ATOM 2400 C CA . ASP B 1 135 ? -10.578 -11.172 -15.539 1 89.56 135 ASP B CA 1
ATOM 2401 C C . ASP B 1 135 ? -9.797 -12.07 -14.586 1 89.56 135 ASP B C 1
ATOM 2403 O O . ASP B 1 135 ? -8.703 -11.719 -14.141 1 89.56 135 ASP B O 1
ATOM 2407 N N . GLU B 1 136 ? -10.352 -13.172 -14.234 1 83.5 136 GLU B N 1
ATOM 2408 C CA . GLU B 1 136 ? -9.648 -14.062 -13.32 1 83.5 136 GLU B CA 1
ATOM 2409 C C . GLU B 1 136 ? -9.961 -15.531 -13.625 1 83.5 136 GLU B C 1
ATOM 2411 O O . GLU B 1 136 ? -11.125 -15.906 -13.766 1 83.5 136 GLU B O 1
ATOM 2416 N N . GLU B 1 137 ? -8.953 -16.203 -13.961 1 92.25 137 GLU B N 1
ATOM 2417 C CA . GLU B 1 137 ? -9.023 -17.656 -13.984 1 92.25 137 GLU B CA 1
ATOM 2418 C C . GLU B 1 137 ? -8.391 -18.266 -12.734 1 92.25 137 GLU B C 1
ATOM 2420 O O . GLU B 1 137 ? -7.293 -17.859 -12.336 1 92.25 137 GLU B O 1
ATOM 2425 N N . ARG B 1 138 ? -9.125 -19.203 -12.172 1 94.62 138 ARG B N 1
ATOM 2426 C CA . ARG B 1 138 ? -8.641 -19.828 -10.945 1 94.62 138 ARG B CA 1
ATOM 2427 C C . ARG B 1 138 ? -8.633 -21.359 -11.062 1 94.62 138 ARG B C 1
ATOM 2429 O O . ARG B 1 138 ? -9.508 -21.938 -11.719 1 94.62 138 ARG B O 1
ATOM 2436 N N . ILE B 1 139 ? -7.672 -21.969 -10.469 1 95.56 139 ILE B N 1
ATOM 2437 C CA . ILE B 1 139 ? -7.621 -23.406 -10.297 1 95.56 139 ILE B CA 1
ATOM 2438 C C . ILE B 1 139 ? -7.191 -23.75 -8.867 1 95.56 139 ILE B C 1
ATOM 2440 O O . ILE B 1 139 ? -6.684 -22.875 -8.148 1 95.56 139 ILE B O 1
ATOM 2444 N N . PRO B 1 140 ? -7.496 -24.953 -8.383 1 95.5 140 PRO B N 1
ATOM 2445 C CA . PRO B 1 140 ? -7.102 -25.312 -7.016 1 95.5 140 PRO B CA 1
ATOM 2446 C C . PRO B 1 140 ? -5.598 -25.172 -6.781 1 95.5 140 PRO B C 1
ATOM 2448 O O . PRO B 1 140 ? -4.805 -25.328 -7.711 1 95.5 140 PRO B O 1
ATOM 2451 N N . TYR B 1 141 ? -5.266 -24.891 -5.547 1 95.25 141 TYR B N 1
ATOM 2452 C CA . TYR B 1 141 ? -3.869 -24.625 -5.207 1 95.25 141 TYR B CA 1
ATOM 2453 C C . TYR B 1 141 ? -3.014 -25.859 -5.422 1 95.25 141 TYR B C 1
ATOM 2455 O O . TYR B 1 141 ? -1.795 -25.766 -5.582 1 95.25 141 TYR B O 1
ATOM 2463 N N . ASP B 1 142 ? -3.635 -27.047 -5.422 1 94.06 142 ASP B N 1
ATOM 2464 C CA . ASP B 1 142 ? -2.904 -28.297 -5.566 1 94.06 142 ASP B CA 1
ATOM 2465 C C . ASP B 1 142 ? -3.178 -28.938 -6.922 1 94.06 142 ASP B C 1
ATOM 2467 O O . ASP B 1 142 ? -3.076 -30.156 -7.07 1 94.06 142 ASP B O 1
ATOM 2471 N N . ASP B 1 143 ? -3.639 -28.094 -7.812 1 95.31 143 ASP B N 1
ATOM 2472 C CA . ASP B 1 143 ? -3.883 -28.594 -9.156 1 95.31 143 ASP B CA 1
ATOM 2473 C C . ASP B 1 143 ? -2.629 -29.234 -9.742 1 95.31 143 ASP B C 1
ATOM 2475 O O . ASP B 1 143 ? -1.542 -28.656 -9.688 1 95.31 143 ASP B O 1
ATOM 2479 N N . ASP B 1 144 ? -2.709 -30.344 -10.414 1 93.44 144 ASP B N 1
ATOM 2480 C CA . ASP B 1 144 ? -1.603 -31.156 -10.898 1 93.44 144 ASP B CA 1
ATOM 2481 C C . ASP B 1 144 ? -0.903 -30.484 -12.078 1 93.44 144 ASP B C 1
ATOM 2483 O O . ASP B 1 144 ? 0.216 -30.859 -12.438 1 93.44 144 ASP B O 1
ATOM 2487 N N . ARG B 1 145 ? -1.498 -29.578 -12.734 1 91.69 145 ARG B N 1
ATOM 2488 C CA . ARG B 1 145 ? -0.915 -28.875 -13.875 1 91.69 145 ARG B CA 1
ATOM 2489 C C . ARG B 1 145 ? 0.323 -28.094 -13.461 1 91.69 145 ARG B C 1
ATOM 2491 O O . ARG B 1 145 ? 1.212 -27.844 -14.281 1 91.69 145 ARG B O 1
ATOM 2498 N N . ILE B 1 146 ? 0.329 -27.656 -12.234 1 96.44 146 ILE B N 1
ATOM 2499 C CA . ILE B 1 146 ? 1.438 -26.844 -11.734 1 96.44 146 ILE B CA 1
ATOM 2500 C C . ILE B 1 146 ? 2.264 -27.672 -10.742 1 96.44 146 ILE B C 1
ATOM 2502 O O . ILE B 1 146 ? 1.761 -28.078 -9.695 1 96.44 146 ILE B O 1
ATOM 2506 N N . PRO B 1 147 ? 3.488 -27.938 -11.086 1 95.31 147 PRO B N 1
ATOM 2507 C CA . PRO B 1 147 ? 4.336 -28.766 -10.227 1 95.31 147 PRO B CA 1
ATOM 2508 C C . PRO B 1 147 ? 4.859 -28 -9.008 1 95.31 147 PRO B C 1
ATOM 2510 O O . PRO B 1 147 ? 6.066 -27.781 -8.883 1 95.31 147 PRO B O 1
ATOM 2513 N N . TYR B 1 148 ? 3.986 -27.641 -8.156 1 95.12 148 TYR B N 1
ATOM 2514 C CA . TYR B 1 148 ? 4.348 -26.906 -6.953 1 95.12 148 TYR B CA 1
ATOM 2515 C C . TYR B 1 148 ? 3.553 -27.391 -5.75 1 95.12 148 TYR B C 1
ATOM 2517 O O . TYR B 1 148 ? 2.324 -27.484 -5.805 1 95.12 148 TYR B O 1
ATOM 2525 N N . ASP B 1 149 ? 4.234 -27.672 -4.609 1 94.19 149 ASP B N 1
ATOM 2526 C CA . ASP B 1 149 ? 3.613 -28.094 -3.357 1 94.19 149 ASP B CA 1
ATOM 2527 C C . ASP B 1 149 ? 3.754 -27.016 -2.285 1 94.19 149 ASP B C 1
ATOM 2529 O O . ASP B 1 149 ? 4.824 -26.859 -1.695 1 94.19 149 ASP B O 1
ATOM 2533 N N . TRP B 1 150 ? 2.664 -26.359 -1.952 1 94.88 150 TRP B N 1
ATOM 2534 C CA . TRP B 1 150 ? 2.65 -25.266 -1 1 94.88 150 TRP B CA 1
ATOM 2535 C C . TRP B 1 150 ? 2.977 -25.75 0.407 1 94.88 150 TRP B C 1
ATOM 2537 O O . TRP B 1 150 ? 3.311 -24.953 1.286 1 94.88 150 TRP B O 1
ATOM 2547 N N . ASN B 1 151 ? 2.83 -27 0.689 1 90.56 151 ASN B N 1
ATOM 2548 C CA . ASN B 1 151 ? 2.957 -27.547 2.035 1 90.56 151 ASN B CA 1
ATOM 2549 C C . ASN B 1 151 ? 4.199 -28.438 2.17 1 90.56 151 ASN B C 1
ATOM 2551 O O . ASN B 1 151 ? 4.359 -29.141 3.164 1 90.56 151 ASN B O 1
ATOM 2555 N N . ALA B 1 152 ? 4.941 -28.312 1.087 1 82.5 152 ALA B N 1
ATOM 2556 C CA . ALA B 1 152 ? 6.16 -29.125 1.151 1 82.5 152 ALA B CA 1
ATOM 2557 C C . ALA B 1 152 ? 6.992 -28.766 2.379 1 82.5 152 ALA B C 1
ATOM 2559 O O . ALA B 1 152 ? 7.09 -27.578 2.744 1 82.5 152 ALA B O 1
ATOM 2560 N N . GLU B 1 153 ? 7.363 -29.766 3.1 1 73.44 153 GLU B N 1
ATOM 2561 C CA . GLU B 1 153 ? 8.211 -29.562 4.273 1 73.44 153 GLU B CA 1
ATOM 2562 C C . GLU B 1 153 ? 9.531 -28.906 3.891 1 73.44 153 GLU B C 1
ATOM 2564 O O . GLU B 1 153 ? 10.141 -29.266 2.877 1 73.44 153 GLU B O 1
ATOM 2569 N N . ILE B 1 154 ? 9.68 -27.688 4.41 1 63.81 154 ILE B N 1
ATOM 2570 C CA . ILE B 1 154 ? 10.969 -27.047 4.199 1 63.81 154 ILE B CA 1
ATOM 2571 C C . ILE B 1 154 ? 12.047 -27.766 5 1 63.81 154 ILE B C 1
ATOM 2573 O O . ILE B 1 154 ? 11.906 -27.953 6.211 1 63.81 154 ILE B O 1
ATOM 2577 N N . HIS B 1 155 ? 12.75 -28.531 4.23 1 63.69 155 HIS B N 1
ATOM 2578 C CA . HIS B 1 155 ? 13.859 -29.203 4.898 1 63.69 155 HIS B CA 1
ATOM 2579 C C . HIS B 1 155 ? 15.164 -28.438 4.715 1 63.69 155 HIS B C 1
ATOM 2581 O O . HIS B 1 155 ? 15.359 -27.766 3.691 1 63.69 155 HIS B O 1
ATOM 2587 N N . GLY B 1 156 ? 15.828 -27.969 5.73 1 52.88 156 GLY B N 1
ATOM 2588 C CA . GLY B 1 156 ? 17.156 -27.391 5.738 1 52.88 156 GLY B CA 1
ATOM 2589 C C . GLY B 1 156 ? 17.875 -27.547 7.07 1 52.88 156 GLY B C 1
ATOM 2590 O O . GLY B 1 156 ? 17.234 -27.812 8.094 1 52.88 156 GLY B O 1
#

Nearest PDB structures (foldseek):
  3ejk-assembly1_A-2  TM=9.382E-01  e=1.079E-13  Oleidesulfovibrio alaskensis G20
  1oi6-assembly1_B  TM=8.698E-01  e=4.585E-11  Amycolatopsis orientalis
  6c46-assembly3_E-2  TM=8.460E-01  e=7.796E-11  Elizabethkingia anophelis NUHP1
  8dcl-assembly1_B  TM=8.508E-01  e=1.607E-09  Campylobacter jejuni
  7an4-assembly2_C-2  TM=8.603E-01  e=5.450E-09  Campylobacter jejuni

Foldseek 3Di:
DDPFPLKDKDFWDWAADPVGTDTDQDDCPDPLCVFFFPDKDKDKAAAFDKDDWKAFDPWKKKKKWWAAAKKKKKKAACDPPTPRHGDIDIDIDYNVTTMIIIHTGPIIMIMHGHDHGIIMMMMGISDDADPVDGRIDGDDPVDPVRPDDSPPDDDD/DDPFPLKDKDFWDWAADPVGTDTDQDDCPDPLCVFFFPDKDKDKAAAFDKDDWKAFDPWKKKKKWWAAAKKKKKKAACDPPTPQHGDIDIDIDYNVTTMIIIHTGPIIMIMHGHDHGIIMMMMGISDDADPVDGRIDGDDPVDP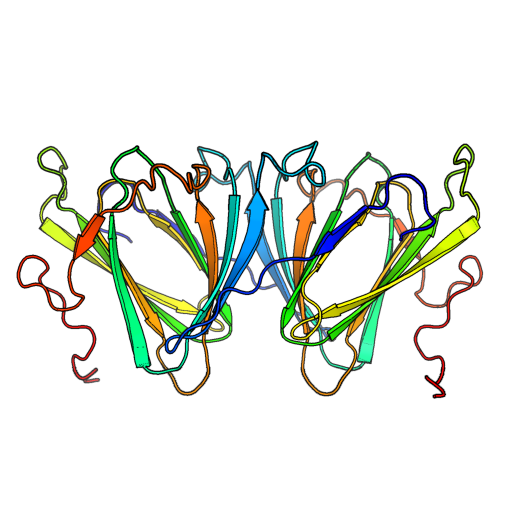VRPDDSPPDDDD

pLDDT: mean 95.37, std 6.01, range [52.88, 98.81]